Protein AF-A0A4N0E2Y4-F1 (afdb_monomer)

Sequence (207 aa):
MQDSGIQVLFQGNNLLRILQGLGVTIGISILSVLLSMMFGTVMGIIMTSHSRIIRFLTRLYLEFIRIMPQLVLLFIVYFGLARNFNINISGETSAIIVFTLWGTAEMGDLVRGAITSLPKHQFESGQALGLTNVQLYYHIIIPQVLRRLLPQAINLVTRMIKTTSFPNHSYLSQLDVTYKTPDLMSHFLPPHEVSFTFCCSSIVFPR

Nearest PDB structures (foldseek):
  4ymw-assembly1_C  TM=7.701E-01  e=7.740E-07  Caldanaerobacter subterraneus subsp. tengcongensis MB4
  7cad-assembly1_A  TM=6.628E-01  e=7.919E-03  Mycolicibacterium smegmatis MC2 155
  8ja7-assembly1_A  TM=6.432E-01  e=1.113E-02  Mycobacterium tuberculosis H37Rv
  8y5f-assembly1_C  TM=6.384E-01  e=1.994E-02  Escherichia coli
  8hpr-assembly1_B  TM=6.505E-01  e=7.630E-01  Mycolicibacterium smegmatis MC2 155

Mean predicted aligned error: 12.96 Å

Solvent-accessible surface area (backbone atoms only — not comparable to full-atom values): 11700 Å² total; per-residue (Å²): 132,84,84,51,71,66,57,59,48,68,50,74,66,47,48,59,53,51,53,50,54,50,53,52,46,50,53,45,38,54,52,19,50,53,50,7,54,55,54,1,49,56,46,6,55,56,52,63,48,87,50,69,65,55,38,48,56,51,47,51,52,40,51,51,58,68,73,45,55,72,64,58,50,36,51,48,49,50,54,47,42,34,70,75,67,71,45,89,71,52,72,67,60,34,46,32,53,40,47,21,55,50,37,16,42,55,40,11,51,48,44,31,46,32,60,67,70,54,64,67,62,60,59,55,52,38,48,74,72,67,44,49,72,66,54,41,42,63,74,53,44,50,61,50,30,48,66,59,33,50,65,55,50,52,50,52,52,53,49,50,48,46,56,63,73,33,57,72,58,59,52,46,60,60,42,52,76,70,52,87,68,88,89,83,87,82,85,87,82,66,88,74,56,63,72,56,53,70,71,55,63,81,80,73,72,91,133

Secondary structure (DSSP, 8-state):
----THHHHHSTTHHHHHHHHHHHHHHHHHHHHHHHHHHHHHHHHHHT-S-HHHHHHHHHHHHHHHHS-HHHHHHHHHHHHHHHH-----HHHHHHHHHHHHHHHHHHHHHHHHHHTS-THHHHHHHHTT--HHHHIIIIIHHHHHHHHHHHHHHHHHHHHHHHH-HHHHHHHHHHHH----S--SS---TTTHHHHHHHHTTT---

Radius of gyration: 22.62 Å; Cα contacts (8 Å, |Δi|>4): 138; chains: 1; bounding box: 52×43×66 Å

pLDDT: mean 71.53, std 21.05, range [29.92, 94.69]

Structure (mmCIF, N/CA/C/O backbone):
data_AF-A0A4N0E2Y4-F1
#
_entry.id   AF-A0A4N0E2Y4-F1
#
loop_
_atom_site.group_PDB
_atom_site.id
_atom_site.type_symbol
_atom_site.label_atom_id
_atom_site.label_alt_id
_atom_site.label_comp_id
_atom_site.label_asym_id
_atom_site.label_entity_id
_atom_site.label_seq_id
_atom_site.pdbx_PDB_ins_code
_atom_site.Cartn_x
_atom_site.Cartn_y
_atom_site.Cartn_z
_atom_site.occupancy
_atom_site.B_iso_or_equiv
_atom_site.auth_seq_id
_atom_site.auth_comp_id
_atom_site.auth_asym_id
_atom_site.auth_atom_id
_atom_site.pdbx_PDB_model_num
ATOM 1 N N . MET A 1 1 ? 28.285 -28.371 -29.082 1.00 4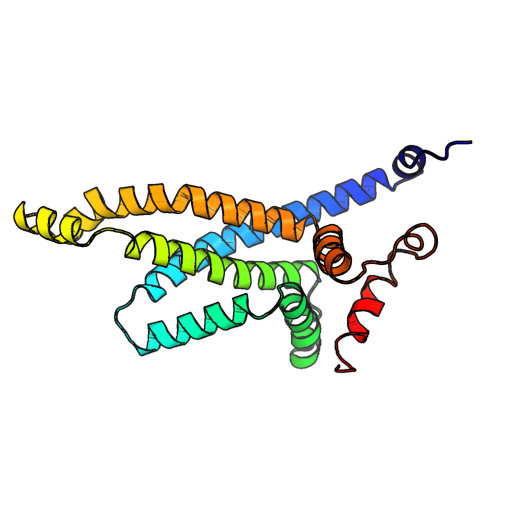3.19 1 MET A N 1
ATOM 2 C CA . MET A 1 1 ? 29.090 -27.509 -28.196 1.00 43.19 1 MET A CA 1
ATOM 3 C C . MET A 1 1 ? 28.113 -26.651 -27.429 1.00 43.19 1 MET A C 1
ATOM 5 O O . MET A 1 1 ? 27.165 -26.159 -28.015 1.00 43.19 1 MET A O 1
ATOM 9 N N . GLN A 1 2 ? 28.230 -26.666 -26.110 1.00 49.41 2 GLN A N 1
ATOM 10 C CA . GLN A 1 2 ? 27.216 -26.184 -25.184 1.00 49.41 2 GLN A CA 1
ATOM 11 C C . GLN A 1 2 ? 27.353 -24.662 -25.090 1.00 49.41 2 GLN A C 1
ATOM 13 O O . GLN A 1 2 ? 28.141 -24.172 -24.279 1.00 49.41 2 GLN A O 1
ATOM 18 N N . ASP A 1 3 ? 26.642 -23.935 -25.960 1.00 51.62 3 ASP A N 1
ATOM 19 C CA . ASP A 1 3 ? 26.505 -22.476 -25.899 1.00 51.62 3 ASP A CA 1
ATOM 20 C C . ASP A 1 3 ? 25.793 -22.124 -24.597 1.00 51.62 3 ASP A C 1
ATOM 22 O O . ASP A 1 3 ? 24.572 -22.042 -24.472 1.00 51.62 3 ASP A O 1
ATOM 26 N N . SER A 1 4 ? 26.606 -22.051 -23.557 1.00 56.00 4 SER A N 1
ATOM 27 C CA . SER A 1 4 ? 26.179 -21.813 -22.199 1.00 56.00 4 SER A CA 1
ATOM 28 C C . SER A 1 4 ? 25.723 -20.363 -22.162 1.00 56.00 4 SER A C 1
ATOM 30 O O . SER A 1 4 ? 26.539 -19.479 -22.404 1.00 56.00 4 SER A O 1
ATOM 32 N N . GLY A 1 5 ? 24.453 -20.094 -21.838 1.00 60.38 5 GLY A N 1
ATOM 33 C CA . GLY A 1 5 ? 23.897 -18.731 -21.734 1.00 60.38 5 GLY A CA 1
ATOM 34 C C . GLY A 1 5 ? 24.708 -17.771 -20.845 1.00 60.38 5 GLY A C 1
ATOM 35 O O . GLY A 1 5 ? 24.560 -16.557 -20.937 1.00 60.38 5 GLY A O 1
ATOM 36 N N . ILE A 1 6 ? 25.643 -18.300 -20.050 1.00 62.75 6 ILE A N 1
ATOM 37 C CA . ILE A 1 6 ? 26.700 -17.560 -19.356 1.00 62.75 6 ILE A CA 1
ATOM 38 C C . ILE A 1 6 ? 27.577 -16.733 -20.314 1.00 62.75 6 ILE A C 1
ATOM 40 O O . ILE A 1 6 ? 27.923 -15.604 -19.984 1.00 62.75 6 ILE A O 1
ATOM 44 N N . GLN A 1 7 ? 27.906 -17.220 -21.512 1.00 60.94 7 GLN A N 1
ATOM 45 C CA . GLN A 1 7 ? 28.713 -16.459 -22.475 1.00 60.94 7 GLN A CA 1
ATOM 46 C C . GLN A 1 7 ? 27.977 -15.219 -23.001 1.00 60.94 7 GLN A C 1
ATOM 48 O O . GLN A 1 7 ? 28.615 -14.203 -23.255 1.00 60.94 7 GLN A O 1
ATOM 53 N N . VAL A 1 8 ? 26.641 -15.251 -23.070 1.00 60.75 8 VAL A N 1
ATOM 54 C CA . VAL A 1 8 ? 25.805 -14.099 -23.459 1.00 60.75 8 VAL A CA 1
ATOM 55 C C . VAL A 1 8 ? 25.810 -13.010 -22.377 1.00 60.75 8 VAL A C 1
ATOM 57 O O . VAL A 1 8 ? 25.755 -11.822 -22.696 1.00 60.75 8 VAL A O 1
ATOM 60 N N . LEU A 1 9 ? 25.947 -13.389 -21.099 1.00 57.88 9 LEU A N 1
ATOM 61 C CA . LEU A 1 9 ? 26.085 -12.436 -19.988 1.00 57.88 9 LEU A CA 1
ATOM 62 C C . LEU A 1 9 ? 27.408 -11.661 -20.054 1.00 57.88 9 LEU A C 1
ATOM 64 O O . LEU A 1 9 ? 27.439 -10.475 -19.727 1.00 57.88 9 LEU A O 1
ATOM 68 N N . PHE A 1 10 ? 28.483 -12.326 -20.490 1.00 61.91 10 PHE A N 1
ATOM 69 C CA . PHE A 1 10 ? 29.832 -11.757 -20.570 1.00 61.91 10 PHE A CA 1
ATOM 70 C C . PHE A 1 10 ? 30.212 -11.235 -21.968 1.00 61.91 10 PHE A C 1
ATOM 72 O O . PHE A 1 10 ? 31.269 -10.626 -22.127 1.00 61.91 10 PHE A O 1
ATOM 79 N N . GLN A 1 11 ? 29.358 -11.415 -22.982 1.00 55.03 11 GLN A N 1
ATOM 80 C CA . GLN A 1 11 ? 29.526 -10.783 -24.290 1.00 55.03 11 GLN A CA 1
ATOM 81 C C . GLN A 1 11 ? 29.132 -9.297 -24.223 1.00 55.03 11 GLN A C 1
ATOM 83 O O . GLN A 1 11 ? 27.953 -8.942 -24.162 1.00 55.03 11 GLN A O 1
ATOM 88 N N . GLY A 1 12 ? 30.132 -8.414 -24.277 1.00 65.75 12 GLY A N 1
ATOM 89 C CA . GLY A 1 12 ? 29.959 -6.963 -24.420 1.00 65.75 12 GLY A CA 1
ATOM 90 C C . GLY A 1 12 ? 29.373 -6.254 -23.189 1.00 65.75 12 GLY A C 1
ATOM 91 O O . GLY A 1 12 ? 29.612 -6.638 -22.050 1.00 65.75 12 GLY A O 1
ATOM 92 N N . ASN A 1 13 ? 28.584 -5.195 -23.419 1.00 60.56 13 ASN A N 1
ATOM 93 C CA . ASN A 1 13 ? 27.996 -4.328 -22.378 1.00 60.56 13 ASN A CA 1
ATOM 94 C C . ASN A 1 13 ? 26.668 -4.856 -21.788 1.00 60.56 13 ASN A C 1
ATOM 96 O O . ASN A 1 13 ? 25.938 -4.104 -21.137 1.00 60.56 13 ASN A O 1
ATOM 100 N N . ASN A 1 14 ? 26.312 -6.122 -22.026 1.00 59.81 14 ASN A N 1
ATOM 101 C CA . ASN A 1 14 ? 25.032 -6.685 -21.582 1.00 59.81 14 ASN A CA 1
ATOM 102 C C . ASN A 1 14 ? 24.925 -6.751 -20.053 1.00 59.81 14 ASN A C 1
ATOM 104 O O . ASN A 1 14 ? 23.896 -6.360 -19.504 1.00 59.81 14 ASN A O 1
ATOM 108 N N . LEU A 1 15 ? 26.007 -7.121 -19.359 1.00 60.03 15 LEU A N 1
ATOM 109 C CA . LEU A 1 15 ? 26.065 -7.093 -17.894 1.00 60.03 15 LEU A CA 1
ATOM 110 C C . LEU A 1 15 ? 25.797 -5.686 -17.331 1.00 60.03 15 LEU A C 1
ATOM 112 O O . LEU A 1 15 ? 25.020 -5.532 -16.390 1.00 60.03 15 LEU A O 1
ATOM 116 N N . LEU A 1 16 ? 26.389 -4.655 -17.945 1.00 61.19 16 LEU A N 1
ATOM 117 C CA . LEU A 1 16 ? 26.210 -3.258 -17.540 1.00 61.19 16 LEU A CA 1
ATOM 118 C C . LEU A 1 16 ? 24.759 -2.793 -17.746 1.00 61.19 16 LEU A C 1
ATOM 120 O O . LEU A 1 16 ? 24.190 -2.144 -16.872 1.00 61.19 16 LEU A O 1
ATOM 124 N N . ARG A 1 17 ? 24.137 -3.167 -18.873 1.00 55.91 17 ARG A N 1
ATOM 125 C CA . ARG A 1 17 ? 22.726 -2.859 -19.169 1.00 55.91 17 ARG A CA 1
ATOM 126 C C . ARG A 1 17 ? 21.764 -3.545 -18.198 1.00 55.91 17 ARG A C 1
ATOM 128 O O . ARG A 1 17 ? 20.803 -2.919 -17.760 1.00 55.91 17 ARG A O 1
ATOM 135 N N . ILE A 1 18 ? 22.036 -4.799 -17.831 1.00 61.19 18 ILE A N 1
ATOM 136 C CA . ILE A 1 18 ? 21.239 -5.537 -16.840 1.00 61.19 18 ILE A CA 1
ATOM 137 C C . ILE A 1 18 ? 21.362 -4.877 -15.461 1.00 61.19 18 ILE A C 1
ATOM 139 O O . ILE A 1 18 ? 20.345 -4.653 -14.807 1.00 61.19 18 ILE A O 1
ATOM 143 N N . LEU A 1 19 ? 22.576 -4.500 -15.036 1.00 58.94 19 LEU A N 1
ATOM 144 C CA . LEU A 1 19 ? 22.783 -3.785 -13.769 1.00 58.94 19 LEU A CA 1
ATOM 145 C C . LEU A 1 19 ? 22.068 -2.425 -13.742 1.00 58.94 19 LEU A C 1
ATOM 147 O O . LEU A 1 19 ? 21.468 -2.066 -12.730 1.00 58.94 19 LEU A O 1
ATOM 151 N N . GLN A 1 20 ? 22.102 -1.680 -14.850 1.00 56.09 20 GLN A N 1
ATOM 152 C CA . GLN A 1 20 ? 21.405 -0.398 -14.975 1.00 56.09 20 GLN A CA 1
ATOM 153 C C . GLN A 1 20 ? 19.880 -0.566 -14.906 1.00 56.09 20 GLN A C 1
ATOM 155 O O . GLN A 1 20 ? 19.224 0.148 -14.147 1.00 56.09 20 GLN A O 1
ATOM 160 N N . GLY A 1 21 ? 19.315 -1.545 -15.622 1.00 53.78 21 GLY A N 1
ATOM 161 C CA . GLY A 1 21 ? 17.881 -1.852 -15.552 1.00 53.78 21 GLY A CA 1
ATOM 162 C C . GLY A 1 21 ? 17.436 -2.307 -14.157 1.00 53.78 21 GLY A C 1
ATOM 163 O O . GLY A 1 21 ? 16.365 -1.923 -13.680 1.00 53.78 21 GLY A O 1
ATOM 164 N N . LEU A 1 22 ? 18.289 -3.060 -13.460 1.00 60.25 22 LEU A N 1
ATOM 165 C CA . LEU A 1 22 ? 18.057 -3.478 -12.079 1.00 60.25 22 LEU A CA 1
ATOM 166 C C . LEU A 1 22 ? 18.037 -2.274 -11.123 1.00 60.25 22 LEU A C 1
ATOM 168 O O . LEU A 1 22 ? 17.140 -2.179 -10.285 1.00 60.25 22 LEU A O 1
ATOM 172 N N . GLY A 1 23 ? 18.956 -1.318 -11.290 1.00 57.19 23 GLY A N 1
ATOM 173 C CA . GLY A 1 23 ? 18.991 -0.084 -10.498 1.00 57.19 23 GLY A CA 1
ATOM 174 C C . GLY A 1 23 ? 17.717 0.758 -10.630 1.00 57.19 23 GLY A C 1
ATOM 175 O O . GLY A 1 23 ? 17.140 1.169 -9.620 1.00 57.19 23 GLY A O 1
ATOM 176 N N . VAL A 1 24 ? 17.225 0.950 -11.858 1.00 62.47 24 VAL A N 1
ATOM 177 C CA . VAL A 1 24 ? 15.970 1.683 -12.123 1.00 62.47 24 VAL A CA 1
ATOM 178 C C . VAL A 1 24 ? 14.767 0.963 -11.502 1.00 62.47 24 VAL A C 1
ATOM 180 O O . VAL A 1 24 ? 13.939 1.585 -10.835 1.00 62.47 24 VAL A O 1
ATOM 183 N N . THR A 1 25 ? 14.704 -0.363 -11.641 1.00 62.62 25 THR A N 1
ATOM 184 C CA . THR A 1 25 ? 13.609 -1.182 -11.091 1.00 62.62 25 THR A CA 1
ATOM 185 C C . THR A 1 25 ? 13.548 -1.103 -9.565 1.00 62.62 25 THR A C 1
ATOM 187 O O . THR A 1 25 ? 12.465 -0.960 -8.989 1.00 62.62 25 THR A O 1
ATOM 190 N N . ILE A 1 26 ? 14.703 -1.142 -8.892 1.00 70.69 26 ILE A N 1
ATOM 191 C CA . ILE A 1 26 ? 14.785 -0.969 -7.436 1.00 70.69 26 ILE A CA 1
ATOM 192 C C . ILE A 1 26 ? 14.298 0.425 -7.033 1.00 70.69 26 ILE A C 1
ATOM 194 O O . ILE A 1 26 ? 13.487 0.536 -6.110 1.00 70.69 26 ILE A O 1
ATOM 198 N N . GLY A 1 27 ? 14.731 1.472 -7.742 1.00 70.44 27 GLY A N 1
ATOM 199 C CA . GLY A 1 27 ? 14.304 2.848 -7.476 1.00 70.44 27 GLY A CA 1
ATOM 200 C C . GLY A 1 27 ? 12.784 3.016 -7.551 1.00 70.44 27 GLY A C 1
ATOM 201 O O . GLY A 1 27 ? 12.165 3.512 -6.606 1.00 70.44 27 GLY A O 1
ATOM 202 N N . ILE A 1 28 ? 12.169 2.515 -8.626 1.00 72.38 28 ILE A N 1
ATOM 203 C CA . ILE A 1 28 ? 10.711 2.543 -8.822 1.00 72.38 28 ILE A CA 1
ATOM 204 C C . ILE A 1 28 ? 9.991 1.765 -7.716 1.00 72.38 28 ILE A C 1
ATOM 206 O O . ILE A 1 28 ? 8.990 2.239 -7.171 1.00 72.38 28 ILE A O 1
ATOM 210 N N . SER A 1 29 ? 10.502 0.583 -7.363 1.00 72.56 29 SER A N 1
ATOM 211 C CA . SER A 1 29 ? 9.890 -0.291 -6.357 1.00 72.56 29 SER A CA 1
ATOM 212 C C . SER A 1 29 ? 9.868 0.365 -4.983 1.00 72.56 29 SER A C 1
ATOM 214 O O . SER A 1 29 ? 8.818 0.421 -4.348 1.00 72.56 29 SER A O 1
ATOM 216 N N . ILE A 1 30 ? 11.009 0.895 -4.536 1.00 85.44 30 ILE A N 1
ATOM 217 C CA . ILE A 1 30 ? 11.130 1.536 -3.222 1.00 85.44 30 ILE A CA 1
ATOM 218 C C . ILE A 1 30 ? 10.212 2.755 -3.143 1.00 85.44 30 ILE A C 1
ATOM 220 O O . ILE A 1 30 ? 9.465 2.895 -2.174 1.00 85.44 30 ILE A O 1
ATOM 224 N N . LEU A 1 31 ? 10.221 3.608 -4.170 1.00 87.69 31 LEU A N 1
ATOM 225 C CA . LEU A 1 31 ? 9.402 4.816 -4.176 1.00 87.69 31 LEU A CA 1
ATOM 226 C C . LEU A 1 31 ? 7.903 4.484 -4.152 1.00 87.69 31 LEU A C 1
ATOM 228 O O . LEU A 1 31 ? 7.163 5.032 -3.337 1.00 87.69 31 LEU A O 1
ATOM 232 N N . SER A 1 32 ? 7.469 3.532 -4.980 1.00 85.81 32 SER A N 1
ATOM 233 C CA . SER A 1 32 ? 6.065 3.098 -5.033 1.00 85.81 32 SER A CA 1
ATOM 234 C C . SER A 1 32 ? 5.611 2.473 -3.715 1.00 85.81 32 SER A C 1
ATOM 236 O O . SER A 1 32 ? 4.502 2.732 -3.248 1.00 85.81 32 SER A O 1
ATOM 238 N N . VAL A 1 33 ? 6.477 1.677 -3.082 1.00 88.94 33 VAL A N 1
ATOM 239 C CA . VAL A 1 33 ? 6.218 1.051 -1.781 1.00 88.94 33 VAL A CA 1
ATOM 240 C C . VAL A 1 33 ? 6.047 2.104 -0.684 1.00 88.94 33 VAL A C 1
ATOM 242 O O . VAL A 1 33 ? 5.095 2.022 0.095 1.00 88.94 33 VAL A O 1
ATOM 245 N N . LEU A 1 34 ? 6.934 3.101 -0.629 1.00 93.19 34 LEU A N 1
ATOM 246 C CA . LEU A 1 34 ? 6.867 4.173 0.365 1.00 93.19 34 LEU A CA 1
ATOM 247 C C . LEU A 1 34 ? 5.581 4.992 0.219 1.00 93.19 34 LEU A C 1
ATOM 249 O O . LEU A 1 34 ? 4.854 5.170 1.198 1.00 93.19 34 LEU A O 1
ATOM 253 N N . LEU A 1 35 ? 5.259 5.419 -1.004 1.00 93.62 35 LEU A N 1
ATOM 254 C CA . LEU A 1 35 ? 4.031 6.168 -1.278 1.00 93.62 35 LEU A CA 1
ATOM 255 C C . LEU A 1 35 ? 2.786 5.338 -0.938 1.00 93.62 35 LEU A C 1
ATOM 257 O O . LEU A 1 35 ? 1.885 5.828 -0.258 1.00 93.62 35 LEU A O 1
ATOM 261 N N . SER A 1 36 ? 2.764 4.061 -1.327 1.00 93.50 36 SER A N 1
ATOM 262 C CA . SER A 1 36 ? 1.659 3.143 -1.023 1.00 93.50 36 SER A CA 1
ATOM 263 C C . SER A 1 36 ? 1.450 2.940 0.473 1.00 93.50 36 SER A C 1
ATOM 265 O O . SER A 1 36 ? 0.310 2.881 0.929 1.00 93.50 36 SER A O 1
ATOM 267 N N . MET A 1 37 ? 2.526 2.839 1.258 1.00 91.56 37 MET A N 1
ATOM 268 C CA . MET A 1 37 ? 2.415 2.713 2.712 1.00 91.56 37 MET A CA 1
ATOM 269 C C . MET A 1 37 ? 1.824 3.974 3.344 1.00 91.56 37 MET A C 1
ATOM 271 O O . MET A 1 37 ? 0.938 3.870 4.197 1.00 91.56 37 MET A O 1
ATOM 275 N N . MET A 1 38 ? 2.270 5.155 2.908 1.00 94.56 38 MET A N 1
ATOM 276 C CA . MET A 1 38 ? 1.764 6.429 3.419 1.00 94.56 38 MET A CA 1
ATOM 277 C C . MET A 1 38 ? 0.285 6.625 3.066 1.00 94.56 38 MET A C 1
ATOM 279 O O . MET A 1 38 ? -0.554 6.756 3.961 1.00 94.56 38 MET A O 1
ATOM 283 N N . PHE A 1 39 ? -0.055 6.583 1.776 1.00 94.69 39 PHE A N 1
ATOM 284 C CA . PHE A 1 39 ? -1.429 6.794 1.318 1.00 94.69 39 PHE A CA 1
ATOM 285 C C . PHE A 1 39 ? -2.362 5.658 1.740 1.00 94.69 39 PHE A C 1
ATOM 287 O O . PHE A 1 39 ? -3.502 5.910 2.129 1.00 94.69 39 PHE A O 1
ATOM 294 N N . GLY A 1 40 ? -1.881 4.416 1.741 1.00 93.06 40 GLY A N 1
ATOM 295 C CA . GLY A 1 40 ? -2.650 3.248 2.160 1.00 93.06 40 GLY A CA 1
ATOM 296 C C . GLY A 1 40 ? -3.030 3.273 3.635 1.00 93.06 40 GLY A C 1
ATOM 297 O O . GLY A 1 40 ? -4.159 2.932 3.977 1.00 93.06 40 GLY A O 1
ATOM 298 N N . THR A 1 41 ? -2.142 3.748 4.514 1.00 91.38 41 THR A N 1
ATOM 299 C CA . THR A 1 41 ? -2.460 3.896 5.946 1.00 91.38 41 THR A CA 1
ATOM 300 C C . THR A 1 41 ? -3.583 4.906 6.161 1.00 91.38 41 THR A C 1
ATOM 302 O O . THR A 1 41 ? -4.558 4.610 6.855 1.00 91.38 41 THR A O 1
ATOM 305 N N . VAL A 1 42 ? -3.496 6.067 5.506 1.00 93.06 42 VAL A N 1
ATOM 306 C CA . VAL A 1 42 ? -4.544 7.098 5.560 1.00 93.06 42 VAL A CA 1
ATOM 307 C C . VAL A 1 42 ? -5.860 6.561 4.996 1.00 93.06 42 VAL A C 1
ATOM 309 O O . VAL A 1 42 ? -6.907 6.681 5.638 1.00 93.06 42 VAL A O 1
ATOM 312 N N . MET A 1 43 ? -5.810 5.903 3.837 1.00 92.62 43 MET A N 1
ATOM 313 C CA . MET A 1 43 ? -6.988 5.327 3.194 1.00 92.62 43 MET A CA 1
ATOM 314 C C . MET A 1 43 ? -7.650 4.260 4.074 1.00 92.62 43 MET A C 1
ATOM 316 O O . MET A 1 43 ? -8.864 4.279 4.254 1.00 92.62 43 MET A O 1
ATOM 320 N N . GLY A 1 44 ? -6.875 3.379 4.706 1.00 90.25 44 GLY A N 1
ATOM 321 C CA . GLY A 1 44 ? -7.400 2.350 5.606 1.00 90.25 44 GLY A CA 1
ATOM 322 C C . GLY A 1 44 ? -8.081 2.896 6.866 1.00 90.25 44 GLY A C 1
ATOM 323 O O . GLY A 1 44 ? -9.085 2.339 7.326 1.00 90.25 44 GLY A O 1
ATOM 324 N N . ILE A 1 45 ? -7.603 4.025 7.396 1.00 88.69 45 ILE A N 1
ATOM 325 C CA . ILE A 1 45 ? -8.285 4.736 8.489 1.00 88.69 45 ILE A CA 1
ATOM 326 C C . ILE A 1 45 ? -9.628 5.290 7.994 1.00 88.69 45 ILE A C 1
ATOM 328 O O . ILE A 1 45 ? -10.658 5.061 8.632 1.00 88.69 45 ILE A O 1
ATOM 332 N N . ILE A 1 46 ? -9.649 5.940 6.824 1.00 89.81 46 ILE A N 1
ATOM 333 C CA . ILE A 1 46 ? -10.878 6.469 6.203 1.00 89.81 46 ILE A CA 1
ATOM 334 C C . ILE A 1 46 ? -11.897 5.344 5.963 1.00 89.81 46 ILE A C 1
ATOM 336 O O . ILE A 1 46 ? -13.084 5.498 6.257 1.00 89.81 46 ILE A O 1
ATOM 340 N N . MET A 1 47 ? -11.434 4.177 5.515 1.00 87.38 47 MET A N 1
ATOM 341 C CA . MET A 1 47 ? -12.266 2.990 5.308 1.00 87.38 47 MET A CA 1
ATOM 342 C C . MET A 1 47 ? -12.934 2.450 6.573 1.00 87.38 47 MET A C 1
ATOM 344 O O . MET A 1 47 ? -13.955 1.761 6.483 1.00 87.38 47 MET A O 1
ATOM 348 N N . THR A 1 48 ? -12.357 2.732 7.740 1.00 84.19 48 THR A N 1
ATOM 349 C CA . THR A 1 48 ? -12.886 2.304 9.041 1.00 84.19 48 THR A CA 1
ATOM 350 C C . THR A 1 48 ? -14.025 3.219 9.518 1.00 84.19 48 THR A C 1
ATOM 352 O O . THR A 1 48 ? -14.731 2.899 10.475 1.00 84.19 48 THR A O 1
ATOM 355 N N . SER A 1 49 ? -14.280 4.330 8.817 1.00 84.56 49 SER A N 1
ATOM 356 C CA . SER A 1 49 ? -15.361 5.263 9.136 1.00 84.56 49 SER A CA 1
ATOM 357 C C . SER A 1 49 ? -16.752 4.602 9.155 1.00 84.56 49 SER A C 1
ATOM 359 O O . SER A 1 49 ? -17.059 3.633 8.443 1.00 84.56 49 SER A O 1
ATOM 361 N N . HIS A 1 50 ? -17.637 5.152 9.991 1.00 79.12 50 HIS A N 1
ATOM 362 C CA . HIS A 1 50 ? -19.014 4.680 10.140 1.00 79.12 50 HIS A CA 1
ATOM 363 C C . HIS A 1 50 ? -19.926 5.120 8.980 1.00 79.12 50 HIS A C 1
ATOM 365 O O . HIS A 1 50 ? -20.979 4.520 8.765 1.00 79.12 50 HIS A O 1
ATOM 371 N N . SER A 1 51 ? -19.523 6.133 8.202 1.00 89.62 51 SER A N 1
ATOM 372 C CA . SER A 1 51 ? -20.327 6.649 7.089 1.00 89.62 51 SER A CA 1
ATOM 373 C C . SER A 1 51 ? -20.543 5.590 6.004 1.00 89.62 51 SER A C 1
ATOM 375 O O . SER A 1 51 ? -19.591 5.045 5.435 1.00 89.62 51 SER A O 1
ATOM 377 N N . ARG A 1 52 ? -21.816 5.332 5.675 1.00 86.62 52 ARG A N 1
ATOM 378 C CA . ARG A 1 52 ? -22.216 4.369 4.638 1.00 86.62 52 ARG A CA 1
ATOM 379 C C . ARG A 1 52 ? -21.711 4.782 3.250 1.00 86.62 52 ARG A C 1
ATOM 381 O O . ARG A 1 52 ? -21.336 3.910 2.474 1.00 86.62 52 ARG A O 1
ATOM 388 N N . ILE A 1 53 ? -21.639 6.088 2.975 1.00 90.75 53 ILE A N 1
ATOM 389 C CA . ILE A 1 53 ? -21.175 6.640 1.691 1.00 90.75 53 ILE A CA 1
ATOM 390 C C . ILE A 1 53 ? -19.674 6.405 1.519 1.00 90.75 53 ILE A C 1
ATOM 392 O O . ILE A 1 53 ? -19.257 5.843 0.511 1.00 90.75 53 ILE A O 1
ATOM 396 N N . ILE A 1 54 ? -18.870 6.767 2.526 1.00 89.88 54 ILE A N 1
ATOM 397 C CA . ILE A 1 54 ? -17.411 6.577 2.490 1.00 89.88 54 ILE A CA 1
ATOM 398 C C . ILE A 1 54 ? -17.091 5.091 2.330 1.00 89.88 54 ILE A C 1
ATOM 400 O O . ILE A 1 54 ? -16.316 4.704 1.461 1.00 89.88 54 ILE A O 1
ATOM 404 N N . ARG A 1 55 ? -17.760 4.236 3.110 1.00 86.88 55 ARG A N 1
ATOM 405 C CA . ARG A 1 55 ? -17.565 2.787 3.040 1.00 86.88 55 ARG A CA 1
ATOM 406 C C . ARG A 1 55 ? -17.923 2.207 1.674 1.00 86.88 55 ARG A C 1
ATOM 408 O O . ARG A 1 55 ? -17.236 1.295 1.222 1.00 86.88 55 ARG A O 1
ATOM 415 N N . PHE A 1 56 ? -18.989 2.699 1.045 1.00 90.69 56 PHE A N 1
ATOM 416 C CA . PHE A 1 56 ? -19.386 2.272 -0.294 1.00 90.69 56 PHE A CA 1
ATOM 417 C C . PHE A 1 56 ? -18.357 2.708 -1.340 1.00 90.69 56 PHE A C 1
ATOM 419 O O . PHE A 1 56 ? -17.862 1.865 -2.084 1.00 90.69 56 PHE A O 1
ATOM 426 N N . LEU A 1 57 ? -17.968 3.987 -1.339 1.00 91.94 57 LEU A N 1
ATOM 427 C CA . LEU A 1 57 ? -17.026 4.530 -2.315 1.00 91.94 57 LEU A CA 1
ATOM 428 C C . LEU A 1 57 ? -15.653 3.861 -2.211 1.00 91.94 57 LEU A C 1
ATOM 430 O O . LEU A 1 57 ? -15.081 3.463 -3.225 1.00 91.94 57 LEU A O 1
ATOM 434 N N . THR A 1 58 ? -15.137 3.665 -0.995 1.00 90.00 58 THR A N 1
ATOM 435 C CA . THR A 1 58 ? -13.845 2.998 -0.848 1.00 90.00 58 THR A CA 1
ATOM 436 C C . THR A 1 58 ? -13.914 1.505 -1.150 1.00 90.00 58 THR A C 1
ATOM 438 O O . THR A 1 58 ? -12.947 0.944 -1.654 1.00 90.00 58 THR A O 1
ATOM 441 N N . ARG A 1 59 ? -15.047 0.842 -0.887 1.00 88.56 59 ARG A N 1
ATOM 442 C CA . ARG A 1 59 ? -15.235 -0.556 -1.298 1.00 88.56 59 ARG A CA 1
ATOM 443 C C . ARG A 1 59 ? -15.232 -0.684 -2.820 1.00 88.56 59 ARG A C 1
ATOM 445 O O . ARG A 1 59 ? -14.527 -1.545 -3.327 1.00 88.56 59 ARG A O 1
ATOM 452 N N . LEU A 1 60 ? -15.943 0.198 -3.520 1.00 91.81 60 LEU A N 1
ATOM 453 C CA . LEU A 1 60 ? -15.957 0.234 -4.981 1.00 91.81 60 LEU A CA 1
ATOM 454 C C . LEU A 1 60 ? -14.547 0.465 -5.537 1.00 91.81 60 LEU A C 1
ATOM 456 O O . LEU A 1 60 ? -14.121 -0.254 -6.435 1.00 91.81 60 LEU A O 1
ATOM 460 N N . TYR A 1 61 ? -13.794 1.403 -4.953 1.00 90.88 61 TYR A N 1
ATOM 461 C CA . TYR A 1 61 ? -12.387 1.619 -5.294 1.00 90.88 61 TYR A CA 1
ATOM 462 C C . TYR A 1 61 ? -11.538 0.348 -5.116 1.00 90.88 61 TYR A C 1
ATOM 464 O O . TYR A 1 61 ? -10.813 -0.034 -6.031 1.00 90.88 61 TYR A O 1
ATOM 472 N N . LEU A 1 62 ? -11.647 -0.340 -3.973 1.00 90.25 62 LEU A N 1
ATOM 473 C CA . LEU A 1 62 ? -10.905 -1.584 -3.739 1.00 90.25 62 LEU A CA 1
ATOM 474 C C . LEU A 1 62 ? -11.281 -2.693 -4.721 1.00 90.25 62 LEU A C 1
ATOM 476 O O . LEU A 1 62 ? -10.403 -3.379 -5.236 1.00 90.25 62 LEU A O 1
ATOM 480 N N . GLU A 1 63 ? -12.576 -2.897 -4.951 1.00 89.88 63 GLU A N 1
ATOM 481 C CA . GLU A 1 63 ? -13.072 -3.935 -5.855 1.00 89.88 63 GLU A CA 1
ATOM 482 C C . GLU A 1 63 ? -12.596 -3.670 -7.282 1.00 89.88 63 GLU A C 1
ATOM 484 O O . GLU A 1 63 ? -12.073 -4.578 -7.922 1.00 89.88 63 GLU A O 1
ATOM 489 N N . PHE A 1 64 ? -12.650 -2.419 -7.741 1.00 90.38 64 PHE A N 1
ATOM 490 C CA . PHE A 1 64 ? -12.116 -2.024 -9.042 1.00 90.38 64 PHE A CA 1
ATOM 491 C C . PHE A 1 64 ? -10.627 -2.371 -9.186 1.00 90.38 64 PHE A C 1
ATOM 493 O O . PHE A 1 64 ? -10.234 -3.036 -10.143 1.00 90.38 64 PHE A O 1
ATOM 500 N N . ILE A 1 65 ? -9.807 -1.984 -8.204 1.00 88.06 65 ILE A N 1
ATOM 501 C CA . ILE A 1 65 ? -8.360 -2.237 -8.216 1.00 88.06 65 ILE A CA 1
ATOM 502 C C . ILE A 1 65 ? -8.024 -3.737 -8.139 1.00 88.06 65 ILE A C 1
ATOM 504 O O . ILE A 1 65 ? -6.993 -4.158 -8.658 1.00 88.06 65 ILE A O 1
ATOM 508 N N . ARG A 1 66 ? -8.876 -4.552 -7.508 1.00 82.19 66 ARG A N 1
ATOM 509 C CA . ARG A 1 66 ? -8.686 -6.010 -7.395 1.00 82.19 66 ARG A CA 1
ATOM 510 C C . ARG A 1 66 ? -9.140 -6.783 -8.621 1.00 82.19 66 ARG A C 1
ATOM 512 O O . ARG A 1 66 ? -8.538 -7.803 -8.944 1.00 82.19 66 ARG A O 1
ATOM 519 N N . ILE A 1 67 ? -10.217 -6.331 -9.258 1.00 84.69 67 ILE A N 1
ATOM 520 C CA . ILE A 1 67 ? -10.770 -6.964 -10.458 1.00 84.69 67 ILE A CA 1
ATOM 521 C C . ILE A 1 67 ? -9.878 -6.657 -11.662 1.00 84.69 67 ILE A C 1
ATOM 523 O O . ILE A 1 67 ? -9.679 -7.519 -12.516 1.00 84.69 67 ILE A O 1
ATOM 527 N N . MET A 1 68 ? -9.321 -5.445 -11.736 1.00 79.81 68 MET A N 1
ATOM 528 C CA . MET A 1 68 ? -8.442 -5.071 -12.836 1.00 79.81 68 MET A CA 1
ATOM 529 C C . MET A 1 68 ? -7.016 -5.606 -12.635 1.00 79.81 68 MET A C 1
ATOM 531 O O . MET A 1 68 ? -6.383 -5.317 -11.618 1.00 79.81 68 MET A O 1
ATOM 535 N N . PRO A 1 69 ? -6.442 -6.316 -13.623 1.00 80.00 69 PRO A N 1
ATOM 536 C CA . PRO A 1 69 ? -5.030 -6.670 -13.588 1.00 80.00 69 PRO A CA 1
ATOM 537 C C . PRO A 1 69 ? -4.149 -5.414 -13.524 1.00 80.00 69 PRO A C 1
ATOM 539 O O . PRO A 1 69 ? -4.373 -4.450 -14.258 1.00 80.00 69 PRO A O 1
ATOM 542 N N . GLN A 1 70 ? -3.084 -5.454 -12.716 1.00 78.38 70 GLN A N 1
ATOM 543 C CA . GLN A 1 70 ? -2.111 -4.353 -12.575 1.00 78.38 70 GLN A CA 1
ATOM 544 C C . GLN A 1 70 ? -1.546 -3.866 -13.921 1.00 78.38 70 GLN A C 1
ATOM 546 O O . GLN A 1 70 ? -1.276 -2.685 -14.112 1.00 78.38 70 GLN A O 1
ATOM 551 N N . LEU A 1 71 ? -1.430 -4.785 -14.878 1.00 72.94 71 LEU A N 1
ATOM 552 C CA . LEU A 1 71 ? -0.971 -4.520 -16.235 1.00 72.94 71 LEU A CA 1
ATOM 553 C C . LEU A 1 71 ? -1.958 -3.662 -17.009 1.00 72.94 71 LEU A C 1
ATOM 555 O O . LEU A 1 71 ? -1.560 -2.692 -17.640 1.00 72.94 71 LEU A O 1
ATOM 559 N N . VAL A 1 72 ? -3.247 -3.984 -16.911 1.00 78.62 72 VAL A N 1
ATOM 560 C CA . VAL A 1 72 ? -4.315 -3.218 -17.556 1.00 78.62 72 VAL A CA 1
ATOM 561 C C . VAL A 1 72 ? -4.336 -1.795 -17.004 1.00 78.62 72 VAL A C 1
ATOM 563 O O . VAL A 1 72 ? -4.409 -0.850 -17.785 1.00 78.62 72 VAL A O 1
ATOM 566 N N . LEU A 1 73 ? -4.172 -1.620 -15.687 1.00 78.94 73 LEU A N 1
ATOM 567 C CA . LEU A 1 73 ? -4.008 -0.288 -15.096 1.00 78.94 73 LEU A CA 1
ATOM 568 C C . LEU A 1 73 ? -2.803 0.457 -15.680 1.00 78.94 73 LEU A C 1
ATOM 570 O O . LEU A 1 73 ? -2.914 1.641 -15.989 1.00 78.94 73 LEU A O 1
ATOM 574 N N . LEU A 1 74 ? -1.670 -0.227 -15.847 1.00 76.56 74 LEU A N 1
ATOM 575 C CA . LEU A 1 74 ? -0.464 0.372 -16.411 1.00 76.56 74 LEU A CA 1
ATOM 576 C C . LEU A 1 74 ? -0.667 0.817 -17.858 1.00 76.56 74 LEU A C 1
ATOM 578 O O . LEU A 1 74 ? -0.304 1.942 -18.195 1.00 76.56 74 LEU A O 1
ATOM 582 N N . PHE A 1 75 ? -1.319 -0.008 -18.678 1.00 72.31 75 PHE A N 1
ATOM 583 C CA . PHE A 1 75 ? -1.703 0.349 -20.043 1.00 72.31 75 PHE A CA 1
ATOM 584 C C . PHE A 1 75 ? -2.647 1.557 -20.076 1.00 72.31 75 PHE A C 1
ATOM 586 O O . PHE A 1 75 ? -2.416 2.492 -20.843 1.00 72.31 75 PHE A O 1
ATOM 593 N N . ILE A 1 76 ? -3.674 1.578 -19.220 1.00 79.69 76 ILE A N 1
ATOM 594 C CA . ILE A 1 76 ? -4.633 2.690 -19.143 1.00 79.69 76 ILE A CA 1
ATOM 595 C C . ILE A 1 76 ? -3.936 3.986 -18.727 1.00 79.69 76 ILE A C 1
ATOM 597 O O . ILE A 1 76 ? -4.198 5.029 -19.317 1.00 79.69 76 ILE A O 1
ATOM 601 N N . VAL A 1 77 ? -3.047 3.946 -17.736 1.00 77.62 77 VAL A N 1
ATOM 602 C CA . VAL A 1 77 ? -2.319 5.138 -17.280 1.00 77.62 77 VAL A CA 1
ATOM 603 C C . VAL A 1 77 ? -1.351 5.603 -18.366 1.00 77.62 77 VAL A C 1
ATOM 605 O O . VAL A 1 77 ? -1.409 6.762 -18.762 1.00 77.62 77 VAL A O 1
ATOM 608 N N . TYR A 1 78 ? -0.526 4.713 -18.916 1.00 70.06 78 TYR A N 1
ATOM 609 C CA . TYR A 1 78 ? 0.477 5.078 -19.917 1.00 70.06 78 TYR A CA 1
ATOM 610 C C . TYR A 1 78 ? -0.150 5.638 -21.206 1.00 70.06 78 TYR A C 1
ATOM 612 O O . TYR A 1 78 ? 0.189 6.741 -21.634 1.00 70.06 78 TYR A O 1
ATOM 620 N N . PHE A 1 79 ? -1.112 4.927 -21.803 1.00 70.44 79 PHE A N 1
ATOM 621 C CA . PHE A 1 79 ? -1.739 5.348 -23.062 1.00 70.44 79 PHE A CA 1
ATOM 622 C C . PHE A 1 79 ? -2.886 6.345 -22.866 1.00 70.44 79 PHE A C 1
ATOM 624 O O . PHE A 1 79 ? -3.073 7.238 -23.693 1.00 70.44 79 PHE A O 1
ATOM 631 N N . GLY A 1 80 ? -3.653 6.225 -21.780 1.00 70.00 80 GLY A N 1
ATOM 632 C CA . GLY A 1 80 ? -4.801 7.091 -21.506 1.00 70.00 80 GLY A CA 1
ATOM 633 C C . GLY A 1 80 ? -4.399 8.507 -21.103 1.00 70.00 80 GLY A C 1
ATOM 634 O O . GLY A 1 80 ? -5.003 9.465 -21.588 1.00 70.00 80 GLY A O 1
ATOM 635 N N . LEU A 1 81 ? -3.349 8.675 -20.286 1.00 65.81 81 LEU A N 1
ATOM 636 C CA . LEU A 1 81 ? -2.832 10.014 -19.969 1.00 65.81 81 LEU A CA 1
ATOM 637 C C . LEU A 1 81 ? -2.148 10.656 -21.179 1.00 65.81 81 LEU A C 1
ATOM 639 O O . LEU A 1 81 ? -2.375 11.838 -21.433 1.00 65.81 81 LEU A O 1
ATOM 643 N N . ALA A 1 82 ? -1.384 9.885 -21.961 1.00 64.50 82 ALA A N 1
ATOM 644 C CA . ALA A 1 82 ? -0.747 10.389 -23.177 1.00 64.50 82 ALA A CA 1
ATOM 645 C C . ALA A 1 82 ? -1.784 10.902 -24.193 1.00 64.50 82 ALA A C 1
ATOM 647 O O . ALA A 1 82 ? -1.623 11.989 -24.749 1.00 64.50 82 ALA A O 1
ATOM 648 N N . ARG A 1 83 ? -2.887 10.164 -24.388 1.00 60.00 83 ARG A N 1
ATOM 649 C CA . ARG A 1 83 ? -3.952 10.530 -25.334 1.00 60.00 83 ARG A CA 1
ATOM 650 C C . ARG A 1 83 ? -4.795 11.719 -24.869 1.00 60.00 83 ARG A C 1
ATOM 652 O O . ARG A 1 83 ? -5.128 12.572 -25.687 1.00 60.00 83 ARG A O 1
ATOM 659 N N . ASN A 1 84 ? -5.148 11.780 -23.585 1.00 60.91 84 ASN A N 1
ATOM 660 C CA . ASN A 1 84 ? -6.104 12.776 -23.092 1.00 60.91 84 ASN A CA 1
ATOM 661 C C . ASN A 1 84 ? -5.439 14.094 -22.673 1.00 60.91 84 ASN A C 1
ATOM 663 O O . ASN A 1 84 ? -6.074 15.141 -22.765 1.00 60.91 84 ASN A O 1
ATOM 667 N N . PHE A 1 85 ? -4.179 14.057 -22.224 1.00 62.19 85 PHE A N 1
ATOM 668 C CA . PHE A 1 85 ? -3.480 15.235 -21.700 1.00 62.19 85 PHE A CA 1
ATOM 669 C C . PHE A 1 85 ? -2.313 15.716 -22.580 1.00 62.19 85 PHE A C 1
ATOM 671 O O . PHE A 1 85 ? -1.749 16.762 -22.277 1.00 62.19 85 PHE A O 1
ATOM 678 N N . ASN A 1 86 ? -1.949 15.011 -23.667 1.00 59.44 86 ASN A N 1
ATOM 679 C CA . ASN A 1 86 ? -0.762 15.303 -24.501 1.00 59.44 86 ASN A CA 1
ATOM 680 C C . ASN A 1 86 ? 0.553 15.417 -23.696 1.00 59.44 86 ASN A C 1
ATOM 682 O O . ASN A 1 86 ? 1.525 16.025 -24.143 1.00 59.44 86 ASN A O 1
ATOM 686 N N . ILE A 1 87 ? 0.601 14.827 -22.498 1.00 63.94 87 ILE A N 1
ATOM 687 C CA . ILE A 1 87 ? 1.804 14.773 -21.670 1.00 63.94 87 ILE A CA 1
ATOM 688 C C . ILE A 1 87 ? 2.510 13.457 -21.993 1.00 63.94 87 ILE A C 1
ATOM 690 O O . ILE A 1 87 ? 1.973 12.380 -21.737 1.00 63.94 87 ILE A O 1
ATOM 694 N N . ASN A 1 88 ? 3.728 13.539 -22.530 1.00 61.16 88 ASN A N 1
ATOM 695 C CA . ASN A 1 88 ? 4.598 12.378 -22.708 1.00 61.16 88 ASN A CA 1
ATOM 696 C C . ASN A 1 88 ? 5.148 11.948 -21.343 1.00 61.16 88 ASN A C 1
ATOM 698 O O . ASN A 1 88 ? 6.210 12.397 -20.912 1.00 61.16 88 ASN A O 1
ATOM 702 N N . ILE A 1 89 ? 4.394 11.109 -20.633 1.00 63.31 89 ILE A N 1
ATOM 703 C CA . ILE A 1 89 ? 4.817 10.558 -19.346 1.00 63.31 89 ILE A CA 1
ATOM 704 C C . ILE A 1 89 ? 5.816 9.421 -19.59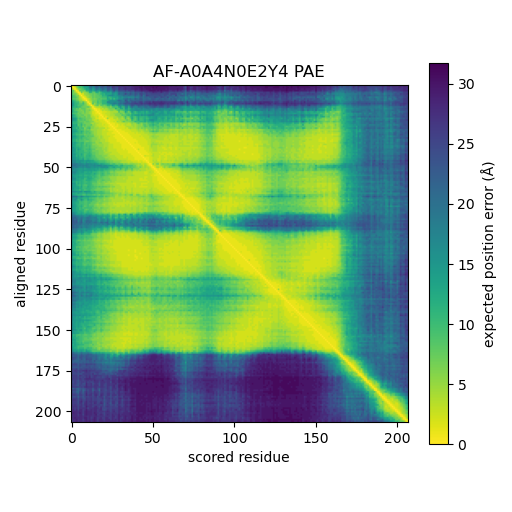9 1.00 63.31 89 ILE A C 1
ATOM 706 O O . ILE A 1 89 ? 5.557 8.509 -20.384 1.00 63.31 89 ILE A O 1
ATOM 710 N N . SER A 1 90 ? 6.962 9.459 -18.912 1.00 64.69 90 SER A N 1
ATOM 711 C CA . SER A 1 90 ? 7.933 8.358 -18.925 1.00 64.69 90 SER A CA 1
ATOM 712 C C . SER A 1 90 ? 7.291 7.060 -18.412 1.00 64.69 90 SER A C 1
ATOM 714 O O . SER A 1 90 ? 6.455 7.075 -17.500 1.00 64.69 90 SER A O 1
ATOM 716 N N . GLY A 1 91 ? 7.700 5.914 -18.967 1.00 64.88 91 GLY A N 1
ATOM 717 C CA . GLY A 1 91 ? 7.238 4.598 -18.508 1.00 64.88 91 GLY A CA 1
ATOM 718 C C . GLY A 1 91 ? 7.496 4.374 -17.012 1.00 64.88 91 GLY A C 1
ATOM 719 O O . GLY A 1 91 ? 6.674 3.774 -16.324 1.00 64.88 91 GLY A O 1
ATOM 720 N N . GLU A 1 92 ? 8.576 4.954 -16.486 1.00 64.81 92 GLU A N 1
ATOM 721 C CA . GLU A 1 92 ? 8.938 4.895 -15.066 1.00 64.81 92 GLU A CA 1
ATOM 722 C C . GLU A 1 92 ? 7.894 5.590 -14.181 1.00 64.81 92 GLU A C 1
ATOM 724 O O . GLU A 1 92 ? 7.401 5.013 -13.213 1.00 64.81 92 GLU A O 1
ATOM 729 N N . THR A 1 93 ? 7.492 6.812 -14.538 1.00 72.44 93 THR A N 1
ATOM 730 C CA . THR A 1 93 ? 6.492 7.589 -13.789 1.00 72.44 93 THR A CA 1
ATOM 731 C C . THR A 1 93 ? 5.112 6.939 -13.856 1.00 72.44 93 THR A C 1
ATOM 733 O O . THR A 1 93 ? 4.398 6.898 -12.855 1.00 72.44 93 THR A O 1
ATOM 736 N N . SER A 1 94 ? 4.755 6.374 -15.012 1.00 74.56 94 SER A N 1
ATOM 737 C CA . SER A 1 94 ? 3.493 5.644 -15.181 1.00 74.56 94 SER A CA 1
ATOM 738 C C . SER A 1 94 ? 3.442 4.403 -14.288 1.00 74.56 94 SER A C 1
ATOM 740 O O . SER A 1 94 ? 2.437 4.169 -13.614 1.00 74.56 94 SER A O 1
ATOM 742 N N . ALA A 1 95 ? 4.547 3.653 -14.211 1.00 72.81 95 ALA A N 1
ATOM 743 C CA . ALA A 1 95 ? 4.671 2.516 -13.307 1.00 72.81 95 ALA A CA 1
ATOM 744 C C . ALA A 1 95 ? 4.535 2.945 -11.838 1.00 72.81 95 ALA A C 1
ATOM 746 O O . ALA A 1 95 ? 3.759 2.335 -11.103 1.00 72.81 95 ALA A O 1
ATOM 747 N N . ILE A 1 96 ? 5.211 4.026 -11.422 1.00 82.31 96 ILE A N 1
ATOM 748 C CA . ILE A 1 96 ? 5.118 4.545 -10.046 1.00 82.31 96 ILE A CA 1
ATOM 749 C C . ILE A 1 96 ? 3.668 4.865 -9.676 1.00 82.31 96 ILE A C 1
ATOM 751 O O . ILE A 1 96 ? 3.205 4.453 -8.613 1.00 82.31 96 ILE A O 1
ATOM 755 N N . ILE A 1 97 ? 2.928 5.559 -10.544 1.00 86.62 97 ILE A N 1
ATOM 756 C CA . ILE A 1 97 ? 1.526 5.926 -10.290 1.00 86.62 97 ILE A CA 1
ATOM 757 C C . ILE A 1 97 ? 0.660 4.674 -10.117 1.00 86.62 97 ILE A C 1
ATOM 759 O O . ILE A 1 97 ? -0.093 4.568 -9.150 1.00 86.62 97 ILE A O 1
ATOM 763 N N . VAL A 1 98 ? 0.788 3.710 -11.027 1.00 85.69 98 VAL A N 1
ATOM 764 C CA . VAL A 1 98 ? -0.034 2.491 -11.039 1.00 85.69 98 VAL A CA 1
ATOM 765 C C . VAL A 1 98 ? 0.234 1.630 -9.814 1.00 85.69 98 VAL A C 1
ATOM 767 O O . VAL A 1 98 ? -0.707 1.246 -9.116 1.00 85.69 98 VAL A O 1
ATOM 770 N N . PHE A 1 99 ? 1.509 1.366 -9.517 1.00 85.81 99 PHE A N 1
ATOM 771 C CA . PHE A 1 99 ? 1.887 0.591 -8.339 1.00 85.81 99 PHE A CA 1
ATOM 772 C C . PHE A 1 99 ? 1.525 1.320 -7.045 1.00 85.81 99 PHE A C 1
ATOM 774 O O . PHE A 1 99 ? 1.125 0.662 -6.089 1.00 85.81 99 PHE A O 1
ATOM 781 N N . THR A 1 100 ? 1.576 2.656 -7.026 1.00 92.00 100 THR A N 1
ATOM 782 C CA . THR A 1 100 ? 1.127 3.452 -5.876 1.00 92.00 100 THR A CA 1
ATOM 783 C C . THR A 1 100 ? -0.380 3.347 -5.662 1.00 92.00 100 THR A C 1
ATOM 785 O O . THR A 1 100 ? -0.821 3.134 -4.534 1.00 92.00 100 THR A O 1
ATOM 788 N N . LEU A 1 101 ? -1.191 3.459 -6.718 1.00 92.00 101 LEU A N 1
ATOM 789 C CA . LEU A 1 101 ? -2.650 3.321 -6.628 1.00 92.00 101 LEU A CA 1
ATOM 790 C C . LEU A 1 101 ? -3.045 1.917 -6.162 1.00 92.00 101 LEU A C 1
ATOM 792 O O . LEU A 1 101 ? -3.805 1.762 -5.2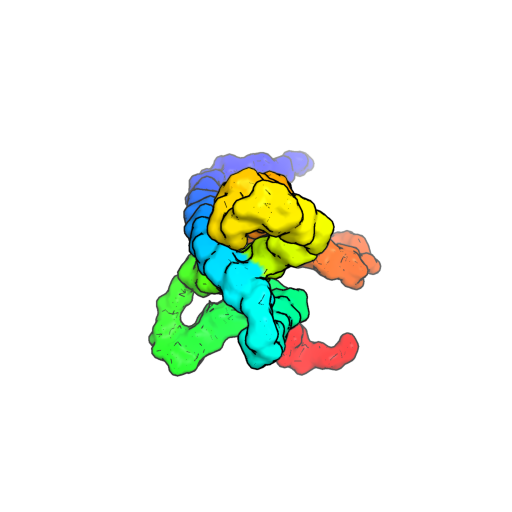00 1.00 92.00 101 LEU A O 1
ATOM 796 N N . TRP A 1 102 ? -2.471 0.897 -6.798 1.00 90.88 102 TRP A N 1
ATOM 797 C CA . TRP A 1 102 ? -2.716 -0.493 -6.435 1.00 90.88 102 TRP A CA 1
ATOM 798 C C . TRP A 1 102 ? -2.257 -0.804 -5.004 1.00 90.88 102 TRP A C 1
ATOM 800 O O . TRP A 1 102 ? -3.022 -1.344 -4.201 1.00 90.88 102 TRP A O 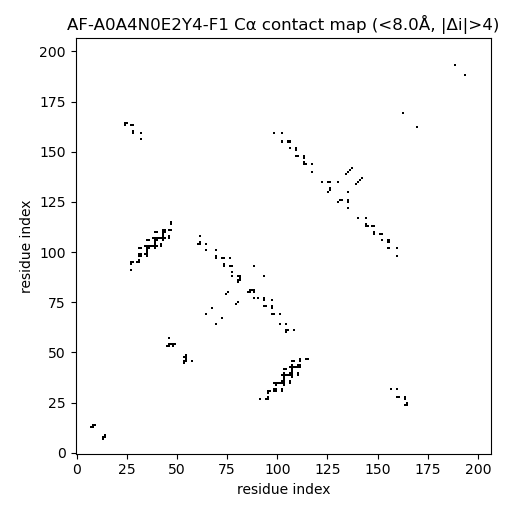1
ATOM 810 N N . GLY A 1 103 ? -1.039 -0.395 -4.647 1.00 91.44 103 GLY A N 1
ATOM 811 C CA . GLY A 1 103 ? -0.482 -0.596 -3.314 1.00 91.44 103 GLY A CA 1
ATOM 812 C C . GLY A 1 103 ? -1.261 0.151 -2.229 1.00 91.44 103 GLY A C 1
ATOM 813 O O . GLY A 1 103 ? -1.465 -0.396 -1.148 1.00 91.44 103 GLY A O 1
ATOM 814 N N . THR A 1 104 ? -1.773 1.350 -2.521 1.00 94.62 104 THR A N 1
ATOM 815 C CA . THR A 1 104 ? -2.635 2.129 -1.613 1.00 94.62 104 THR A CA 1
ATOM 816 C C . THR A 1 104 ? -3.943 1.400 -1.314 1.00 94.62 104 THR A C 1
ATOM 818 O O . THR A 1 104 ? -4.374 1.361 -0.161 1.00 94.62 104 THR A O 1
ATOM 821 N N . ALA A 1 105 ? -4.573 0.803 -2.330 1.00 92.50 105 ALA A N 1
ATOM 822 C CA . ALA A 1 105 ? -5.798 0.026 -2.157 1.00 92.50 105 ALA A CA 1
ATOM 823 C C . ALA A 1 105 ? -5.556 -1.202 -1.266 1.00 92.50 105 ALA A C 1
ATOM 825 O O . ALA A 1 105 ? -6.227 -1.391 -0.250 1.00 92.50 105 ALA A O 1
ATOM 826 N N . GLU A 1 106 ? -4.548 -2.003 -1.604 1.00 92.00 106 GLU A N 1
ATOM 827 C CA . GLU A 1 106 ? -4.229 -3.222 -0.862 1.00 92.00 106 GLU A CA 1
ATOM 828 C C . GLU A 1 106 ? -3.793 -2.921 0.578 1.00 92.00 106 GLU A C 1
ATOM 830 O O . GLU A 1 106 ? -4.295 -3.539 1.516 1.00 92.00 106 GLU A O 1
ATOM 835 N N . MET A 1 107 ? -2.927 -1.924 0.779 1.00 93.88 107 MET A N 1
ATOM 836 C CA . MET A 1 107 ? -2.499 -1.501 2.114 1.00 93.88 107 MET A CA 1
ATOM 837 C C . MET A 1 107 ? -3.668 -0.946 2.940 1.00 93.88 107 MET A C 1
ATOM 839 O O . MET A 1 107 ? -3.780 -1.253 4.127 1.00 93.88 107 MET A O 1
ATOM 843 N N . GLY A 1 108 ? -4.574 -0.183 2.322 1.00 93.25 108 GLY A N 1
ATOM 844 C CA . GLY A 1 108 ? -5.782 0.309 2.985 1.00 93.25 108 GLY A CA 1
ATOM 845 C C . GLY A 1 108 ? -6.682 -0.818 3.491 1.00 93.25 108 GLY A C 1
ATOM 846 O O . GLY A 1 108 ? -7.178 -0.751 4.620 1.00 93.25 108 GLY A O 1
ATOM 847 N N . ASP A 1 109 ? -6.834 -1.892 2.712 1.00 92.38 109 ASP A N 1
ATOM 848 C CA . ASP A 1 109 ? -7.597 -3.060 3.155 1.00 92.38 109 ASP A CA 1
ATOM 849 C C . ASP A 1 109 ? -6.914 -3.801 4.312 1.00 92.38 109 ASP A C 1
ATOM 851 O O . ASP A 1 109 ? -7.588 -4.209 5.260 1.00 92.38 109 ASP A O 1
ATOM 855 N N . LEU A 1 110 ? -5.581 -3.914 4.287 1.00 92.38 110 LEU A N 1
ATOM 856 C CA . LEU A 1 110 ? -4.813 -4.505 5.388 1.00 92.38 110 LEU A CA 1
ATOM 857 C C . LEU A 1 110 ? -4.978 -3.715 6.690 1.00 92.38 110 LEU A C 1
ATOM 859 O O . LEU A 1 110 ? -5.197 -4.310 7.745 1.00 92.38 110 LEU A O 1
ATOM 863 N N . VAL A 1 111 ? -4.919 -2.383 6.623 1.00 92.62 111 VAL A N 1
ATOM 864 C CA . VAL A 1 111 ? -5.110 -1.489 7.778 1.00 92.62 111 VAL A CA 1
ATOM 865 C C . VAL A 1 111 ? -6.523 -1.627 8.340 1.00 92.62 111 VAL A C 1
ATOM 867 O O . VAL A 1 111 ? -6.693 -1.870 9.538 1.00 92.62 111 VAL A O 1
ATOM 870 N N . ARG A 1 112 ? -7.543 -1.553 7.478 1.00 91.06 112 ARG A N 1
ATOM 871 C CA . ARG A 1 112 ? -8.946 -1.757 7.866 1.00 91.06 112 ARG A CA 1
ATOM 872 C C . ARG A 1 112 ? -9.156 -3.131 8.502 1.00 91.06 112 ARG A C 1
ATOM 874 O O . ARG A 1 112 ? -9.826 -3.244 9.533 1.00 91.06 112 ARG A O 1
ATOM 881 N N . GLY A 1 113 ? -8.597 -4.171 7.884 1.00 89.44 113 GLY A N 1
ATOM 882 C CA . GLY A 1 113 ? -8.657 -5.545 8.366 1.00 89.44 113 GLY A CA 1
ATOM 883 C C . GLY A 1 113 ? -8.004 -5.686 9.737 1.00 89.44 113 GLY A C 1
ATOM 884 O O . GLY A 1 113 ? -8.610 -6.253 10.644 1.00 89.44 113 GLY A O 1
ATOM 885 N N . ALA A 1 114 ? -6.824 -5.094 9.932 1.00 91.06 114 ALA A N 1
ATOM 886 C CA . ALA A 1 114 ? -6.114 -5.116 11.206 1.00 91.06 114 ALA A CA 1
ATOM 887 C C . ALA A 1 114 ? -6.924 -4.443 12.326 1.00 91.06 114 ALA A C 1
ATOM 889 O O . ALA A 1 114 ? -7.059 -5.033 13.398 1.00 91.06 114 ALA A O 1
ATOM 890 N N . ILE A 1 115 ? -7.540 -3.284 12.069 1.00 88.31 115 ILE A N 1
ATOM 891 C CA . ILE A 1 115 ? -8.377 -2.586 13.060 1.00 88.31 115 ILE A CA 1
ATOM 892 C C . ILE A 1 115 ? -9.655 -3.381 13.372 1.00 88.31 115 ILE A C 1
ATOM 894 O O . ILE A 1 115 ? -9.981 -3.604 14.536 1.00 88.31 115 ILE A O 1
ATOM 898 N N . THR A 1 116 ? -10.363 -3.857 12.344 1.00 87.31 116 THR A N 1
ATOM 899 C CA . THR A 1 116 ? -11.659 -4.553 12.504 1.00 87.31 116 THR A CA 1
ATOM 900 C C . THR A 1 116 ? -11.507 -5.940 13.134 1.00 87.31 116 THR A C 1
ATOM 902 O O . THR A 1 116 ? -12.438 -6.461 13.741 1.00 87.31 116 THR A O 1
ATOM 905 N N . SER A 1 117 ? -10.330 -6.550 13.002 1.00 88.44 117 SER A N 1
ATOM 906 C CA . SER A 1 117 ? -10.038 -7.882 13.535 1.00 88.44 117 SER A CA 1
ATOM 907 C C . SER A 1 117 ? -9.861 -7.938 15.058 1.00 88.44 117 SER A C 1
ATOM 909 O O . SER A 1 117 ? -9.679 -9.032 15.604 1.00 88.44 117 SER A O 1
ATOM 911 N N . LEU A 1 118 ? -9.858 -6.787 15.739 1.00 88.00 118 LEU A N 1
ATOM 912 C CA . LEU A 1 118 ? -9.783 -6.739 17.193 1.00 88.00 118 LEU A CA 1
ATOM 913 C C . LEU A 1 118 ? -11.133 -7.095 17.821 1.00 88.00 118 LEU A C 1
ATOM 915 O O . LEU A 1 118 ? -12.176 -6.587 17.401 1.00 88.00 118 LEU A O 1
ATOM 919 N N . PRO A 1 119 ? -11.135 -7.958 18.845 1.00 88.12 119 PRO A N 1
ATOM 920 C CA . PRO A 1 119 ? -12.372 -8.378 19.467 1.00 88.12 119 PRO A CA 1
ATOM 921 C C . PRO A 1 119 ? -12.975 -7.248 20.312 1.00 88.12 119 PRO A C 1
ATOM 923 O O . PRO A 1 119 ? -12.288 -6.574 21.082 1.00 88.12 119 PRO A O 1
ATOM 926 N N . LYS A 1 120 ? -14.296 -7.070 20.194 1.00 85.50 120 LYS A N 1
ATOM 927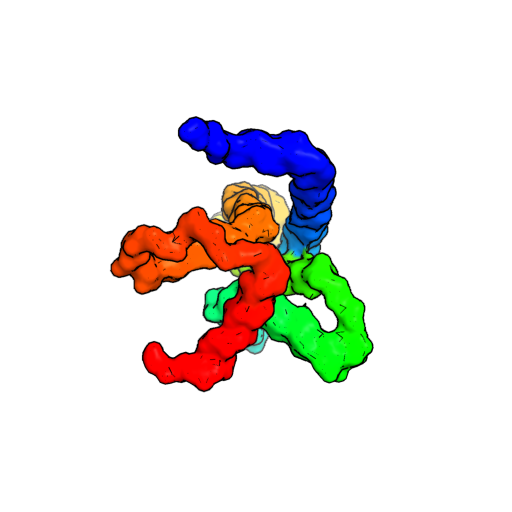 C CA . LYS A 1 120 ? -15.043 -5.985 20.856 1.00 85.50 120 LYS A CA 1
ATOM 928 C C . LYS A 1 120 ? -14.916 -6.005 22.384 1.00 85.50 120 LYS A C 1
ATOM 930 O O . LYS A 1 120 ? -14.889 -4.943 22.995 1.00 85.50 120 LYS A O 1
ATOM 935 N N . HIS A 1 121 ? -14.726 -7.184 22.983 1.00 88.94 121 HIS A N 1
ATOM 936 C CA . HIS A 1 121 ? -14.571 -7.328 24.433 1.00 88.94 121 HIS A CA 1
ATOM 937 C C . HIS A 1 121 ? -13.387 -6.523 24.992 1.00 88.94 121 HIS A C 1
ATOM 939 O O . HIS A 1 121 ? -13.436 -6.111 26.144 1.00 88.94 121 HIS A O 1
ATOM 945 N N . GLN A 1 122 ? -12.325 -6.267 24.210 1.00 87.19 122 GLN A N 1
ATOM 946 C CA . GLN A 1 122 ? -11.197 -5.455 24.688 1.00 87.19 122 GLN A CA 1
ATOM 947 C C . GLN A 1 122 ? -11.606 -4.001 24.932 1.00 87.19 122 GLN A C 1
ATOM 949 O O . GLN A 1 122 ? -11.124 -3.377 25.876 1.00 87.19 122 GLN A O 1
ATOM 954 N N . PHE A 1 123 ? -12.516 -3.480 24.108 1.00 87.56 123 PHE A N 1
ATOM 955 C CA . PHE A 1 123 ? -13.062 -2.139 24.271 1.00 87.56 123 PHE A CA 1
ATOM 956 C C . PHE A 1 123 ? -13.957 -2.073 25.512 1.00 87.56 123 PHE A C 1
ATOM 958 O O . PHE A 1 123 ? -13.792 -1.178 26.335 1.00 87.56 123 PHE A O 1
ATOM 965 N N . GLU A 1 124 ? -14.840 -3.059 25.683 1.00 88.62 124 GLU A N 1
ATOM 966 C CA . GLU A 1 124 ? -15.763 -3.145 26.824 1.00 88.62 124 GLU A CA 1
ATOM 967 C C . GLU A 1 124 ? -15.019 -3.358 28.154 1.00 88.62 124 GLU A C 1
ATOM 969 O O . GLU A 1 124 ? -15.292 -2.672 29.136 1.00 88.62 124 GLU A O 1
ATOM 974 N N . SER A 1 125 ? -14.013 -4.240 28.179 1.00 90.31 125 SER A N 1
ATOM 975 C CA . SER A 1 125 ? -13.185 -4.491 29.369 1.00 90.31 125 SER A CA 1
ATOM 976 C C . SER A 1 125 ? -12.343 -3.277 29.756 1.00 90.31 125 SER A C 1
ATOM 978 O O . SER A 1 125 ? -12.222 -2.961 30.936 1.00 90.31 125 SER A O 1
ATOM 980 N N . GLY A 1 126 ? -11.770 -2.565 28.781 1.00 88.44 126 GLY A N 1
ATOM 981 C CA . GLY A 1 126 ? -10.994 -1.363 29.071 1.00 88.44 126 GLY A CA 1
ATOM 982 C C . GLY A 1 126 ? -11.854 -0.207 29.586 1.00 88.44 126 GLY A C 1
ATOM 983 O O . GLY A 1 126 ? -11.435 0.497 30.502 1.00 88.44 126 GLY A O 1
ATOM 984 N N . GLN A 1 127 ? -13.078 -0.059 29.070 1.00 89.94 127 GLN A N 1
ATOM 985 C CA . GLN A 1 127 ? -14.049 0.899 29.608 1.00 89.94 127 GLN A CA 1
ATOM 986 C C . GLN A 1 127 ? -14.509 0.516 31.025 1.00 89.94 127 GLN A C 1
ATOM 988 O O . GLN A 1 127 ? -14.624 1.397 31.874 1.00 89.94 127 GLN A O 1
ATOM 993 N N . ALA A 1 128 ? -14.693 -0.778 31.319 1.00 92.00 128 ALA A N 1
ATOM 994 C CA . ALA A 1 128 ? -15.016 -1.259 32.667 1.00 92.00 128 ALA A CA 1
ATOM 995 C C . ALA A 1 128 ? -13.890 -1.002 33.688 1.00 92.00 128 ALA A C 1
ATOM 997 O O . ALA A 1 128 ? -14.162 -0.786 34.866 1.00 92.00 128 ALA A O 1
ATOM 998 N N . LEU A 1 129 ? -12.632 -0.965 33.234 1.00 91.81 129 LEU A N 1
ATOM 999 C CA . LEU A 1 129 ? -11.468 -0.563 34.036 1.00 91.81 129 LEU A CA 1
ATOM 1000 C C . LEU A 1 129 ? -11.326 0.966 34.188 1.00 91.81 129 LEU A C 1
ATOM 1002 O O . LEU A 1 129 ? -10.356 1.431 34.783 1.00 91.81 129 LEU A O 1
ATOM 1006 N N . GLY A 1 130 ? -12.264 1.756 33.653 1.00 92.94 130 GLY A N 1
ATOM 1007 C CA . GLY A 1 130 ? -12.255 3.218 33.744 1.00 92.94 130 GLY A CA 1
ATOM 1008 C C . GLY A 1 130 ? -11.305 3.915 32.764 1.00 92.94 130 GLY A C 1
ATOM 1009 O O . GLY A 1 130 ? -11.034 5.105 32.925 1.00 92.94 130 GLY A O 1
ATOM 1010 N N . LEU A 1 131 ? -10.790 3.216 31.744 1.00 92.25 131 LEU A N 1
ATOM 1011 C CA . LEU A 1 131 ? -9.936 3.835 30.728 1.00 92.25 131 LEU A CA 1
ATOM 1012 C C . LEU A 1 131 ? -10.762 4.752 29.821 1.00 92.25 131 LEU A C 1
ATOM 1014 O O . LEU A 1 131 ? -11.810 4.372 29.296 1.00 92.25 131 LEU A O 1
ATOM 1018 N N . THR A 1 132 ? -10.239 5.948 29.556 1.00 92.88 132 THR A N 1
ATOM 1019 C CA . THR A 1 132 ? -10.808 6.819 28.521 1.00 92.88 132 THR A CA 1
ATOM 1020 C C . THR A 1 132 ? -10.595 6.205 27.136 1.00 92.88 132 THR A C 1
ATOM 1022 O O . THR A 1 132 ? -9.624 5.481 26.908 1.00 92.88 132 THR A O 1
ATOM 1025 N N . ASN A 1 133 ? -11.460 6.531 26.167 1.00 87.31 133 ASN A N 1
ATOM 1026 C CA . ASN A 1 133 ? -11.315 6.031 24.793 1.00 87.31 133 ASN A CA 1
ATOM 1027 C C . ASN A 1 133 ? -9.917 6.328 24.219 1.00 87.31 133 ASN A C 1
ATOM 1029 O O . ASN A 1 133 ? -9.317 5.468 23.587 1.00 87.31 133 ASN A O 1
ATOM 1033 N N . VAL A 1 134 ? -9.352 7.506 24.495 1.00 90.50 134 VAL A N 1
ATOM 1034 C CA . VAL A 1 134 ? -8.003 7.872 24.032 1.00 90.50 134 VAL A CA 1
ATOM 1035 C C . VAL A 1 134 ? -6.937 6.967 24.656 1.00 90.50 134 VAL A C 1
ATOM 1037 O O . VAL A 1 134 ? -6.072 6.452 23.948 1.00 90.50 134 VAL A O 1
ATOM 1040 N N . GLN A 1 135 ? -7.022 6.718 25.965 1.00 91.44 135 GLN A N 1
ATOM 1041 C CA . GLN A 1 135 ? -6.082 5.849 26.670 1.00 91.44 135 GLN A CA 1
ATOM 1042 C C . GLN A 1 135 ? -6.168 4.403 26.172 1.00 91.44 135 GLN A C 1
ATOM 1044 O O . GLN A 1 135 ? -5.131 3.781 25.941 1.00 91.44 135 GLN A O 1
ATOM 1049 N N . LEU A 1 136 ? -7.387 3.908 25.939 1.00 90.62 136 LEU A N 1
ATOM 1050 C CA . LEU A 1 136 ? -7.665 2.599 25.353 1.00 90.62 136 LEU A CA 1
ATOM 1051 C C . LEU A 1 136 ? -7.032 2.465 23.956 1.00 90.62 136 LEU A C 1
ATOM 1053 O O . LEU A 1 136 ? -6.325 1.491 23.683 1.00 90.62 136 LEU A O 1
ATOM 1057 N N . TYR A 1 137 ? -7.230 3.461 23.085 1.00 88.75 137 TYR A N 1
ATOM 1058 C CA . TYR A 1 137 ? -6.648 3.450 21.743 1.00 88.75 137 TYR A CA 1
ATOM 1059 C C . TYR A 1 137 ? -5.118 3.450 21.778 1.00 88.75 137 TYR A C 1
ATOM 1061 O O . TYR A 1 137 ? -4.495 2.638 21.094 1.00 88.75 137 TYR A O 1
ATOM 1069 N N . TYR A 1 138 ? -4.515 4.304 22.603 1.00 91.88 138 TYR A N 1
ATOM 1070 C CA . TYR A 1 138 ? -3.064 4.482 22.636 1.00 91.88 138 TYR A CA 1
ATOM 1071 C C . TYR A 1 138 ? -2.316 3.318 23.303 1.00 91.88 138 TYR A C 1
ATOM 1073 O O . TYR A 1 138 ? -1.303 2.858 22.781 1.00 91.88 138 TYR A O 1
ATOM 1081 N N . HIS A 1 139 ? -2.820 2.806 24.430 1.00 89.81 139 HIS A N 1
ATOM 1082 C CA . HIS A 1 139 ? -2.105 1.801 25.227 1.00 89.81 139 HIS A CA 1
ATOM 1083 C C . HIS A 1 139 ? -2.414 0.362 24.811 1.00 89.81 139 HIS A C 1
ATOM 1085 O O . HIS A 1 139 ? -1.573 -0.517 24.992 1.00 89.81 139 HIS A O 1
ATOM 1091 N N . ILE A 1 140 ? -3.611 0.102 24.275 1.00 89.56 140 ILE A N 1
ATOM 1092 C CA . ILE A 1 140 ? -4.093 -1.266 24.042 1.00 89.56 140 ILE A CA 1
ATOM 1093 C C . ILE A 1 140 ? -4.240 -1.536 22.548 1.00 89.56 140 ILE A C 1
ATOM 1095 O O . ILE A 1 140 ? -3.667 -2.500 22.038 1.00 89.56 140 ILE A O 1
ATOM 1099 N N . ILE A 1 141 ? -4.984 -0.694 21.833 1.00 88.56 141 ILE A N 1
ATOM 1100 C CA . ILE A 1 141 ? -5.411 -0.988 20.457 1.00 88.56 141 ILE A CA 1
ATOM 1101 C C . ILE A 1 141 ? -4.281 -0.761 19.460 1.00 88.56 141 ILE A C 1
ATOM 1103 O O . ILE A 1 141 ? -3.935 -1.682 18.724 1.00 88.56 141 ILE A O 1
ATOM 1107 N N . ILE A 1 142 ? -3.679 0.432 19.436 1.00 89.44 142 ILE A N 1
ATOM 1108 C CA . ILE A 1 142 ? -2.636 0.785 18.461 1.00 89.44 142 ILE A CA 1
ATOM 1109 C C . ILE A 1 142 ? -1.462 -0.213 18.494 1.00 89.44 142 ILE A C 1
ATOM 1111 O O . ILE A 1 142 ? -1.103 -0.719 17.427 1.00 89.44 142 ILE A O 1
ATOM 1115 N N . PRO A 1 143 ? -0.905 -0.596 19.664 1.00 89.81 143 PRO A N 1
ATOM 1116 C CA . PRO A 1 143 ? 0.182 -1.574 19.722 1.00 89.81 143 PRO A CA 1
ATOM 1117 C C . PRO A 1 143 ? -0.208 -2.952 19.173 1.00 89.81 143 PRO A C 1
ATOM 1119 O O . PRO A 1 143 ? 0.620 -3.635 18.568 1.00 89.81 143 PRO A O 1
ATOM 1122 N N . GLN A 1 144 ? -1.461 -3.374 19.368 1.00 91.12 144 GLN A N 1
ATOM 1123 C CA . GLN A 1 144 ? -1.960 -4.656 18.867 1.00 91.12 144 GLN A CA 1
ATOM 1124 C C . GLN A 1 144 ? -2.224 -4.628 17.361 1.00 91.12 144 GLN A C 1
ATOM 1126 O O . GLN A 1 144 ? -1.808 -5.548 16.652 1.00 91.12 144 GLN A O 1
ATOM 1131 N N . VAL A 1 145 ? -2.864 -3.564 16.862 1.00 90.31 145 VAL A N 1
ATOM 1132 C CA . VAL A 1 145 ? -3.085 -3.359 15.423 1.00 90.31 145 VAL A CA 1
ATOM 1133 C C . VAL A 1 145 ? -1.747 -3.353 14.694 1.00 90.31 145 VAL A C 1
ATOM 1135 O O . VAL A 1 145 ? -1.602 -4.058 13.698 1.00 90.31 145 VAL A O 1
ATOM 1138 N N . LEU A 1 146 ? -0.749 -2.636 15.219 1.00 90.81 146 LEU A N 1
ATOM 1139 C CA . LEU A 1 146 ? 0.571 -2.553 14.601 1.00 90.81 146 LEU A CA 1
ATOM 1140 C C . LEU A 1 146 ? 1.246 -3.930 14.506 1.00 90.81 146 LEU A C 1
ATOM 1142 O O . LEU A 1 146 ? 1.689 -4.312 13.425 1.00 90.81 146 LEU A O 1
ATOM 1146 N N . ARG A 1 147 ? 1.253 -4.723 15.589 1.00 90.88 147 ARG A N 1
ATOM 1147 C CA . ARG A 1 147 ? 1.815 -6.090 15.564 1.00 90.88 147 ARG A CA 1
ATOM 1148 C C . ARG A 1 147 ? 1.126 -6.998 14.549 1.00 90.88 147 ARG A C 1
ATOM 1150 O O . ARG A 1 147 ? 1.786 -7.839 13.948 1.00 90.88 147 ARG A O 1
ATOM 1157 N N . ARG A 1 148 ? -0.185 -6.838 14.351 1.00 90.25 148 ARG A N 1
ATOM 1158 C CA . ARG A 1 148 ? -0.950 -7.635 13.382 1.00 90.25 148 ARG A CA 1
ATOM 1159 C C . ARG A 1 148 ? -0.739 -7.173 11.942 1.00 90.25 148 ARG A C 1
ATOM 1161 O O . ARG A 1 148 ? -0.774 -7.990 11.025 1.00 90.25 148 ARG A O 1
ATOM 1168 N N . LEU A 1 149 ? -0.519 -5.876 11.754 1.00 92.38 149 LEU A N 1
ATOM 1169 C CA . LEU A 1 149 ? -0.339 -5.253 10.451 1.00 92.38 149 LEU A CA 1
ATOM 1170 C C . LEU A 1 149 ? 1.052 -5.506 9.868 1.00 92.38 149 LEU A C 1
ATOM 1172 O O . LEU A 1 149 ? 1.160 -5.760 8.672 1.00 92.38 149 LEU A O 1
ATOM 1176 N N . LEU A 1 150 ? 2.100 -5.497 10.696 1.00 90.88 150 LEU A N 1
ATOM 1177 C CA . LEU A 1 150 ? 3.488 -5.702 10.264 1.00 90.88 150 LEU A CA 1
ATOM 1178 C C . LEU A 1 150 ? 3.710 -6.943 9.373 1.00 90.88 150 LEU A C 1
ATOM 1180 O O . LEU A 1 150 ? 4.242 -6.771 8.275 1.00 90.88 150 LEU A O 1
ATOM 1184 N N . PRO A 1 151 ? 3.295 -8.172 9.748 1.00 90.88 151 PRO A N 1
ATOM 1185 C CA . PRO A 1 151 ? 3.520 -9.345 8.897 1.00 90.88 151 PRO A CA 1
ATOM 1186 C C . PRO A 1 151 ? 2.788 -9.248 7.552 1.00 90.88 151 PRO A C 1
ATOM 1188 O O . PRO A 1 151 ? 3.310 -9.679 6.525 1.00 90.88 151 PRO A O 1
ATOM 1191 N N . GLN A 1 152 ? 1.598 -8.642 7.537 1.00 89.56 152 GLN A N 1
ATOM 1192 C CA . GLN A 1 152 ? 0.817 -8.456 6.315 1.00 89.56 152 GLN A CA 1
ATOM 1193 C C . GLN A 1 152 ? 1.428 -7.383 5.409 1.00 89.56 152 GLN A C 1
ATOM 1195 O O . GLN A 1 152 ? 1.518 -7.571 4.196 1.00 89.56 152 GLN A O 1
ATOM 1200 N N . ALA A 1 153 ? 1.913 -6.287 5.994 1.00 89.94 153 ALA A N 1
ATOM 1201 C CA . ALA A 1 153 ? 2.609 -5.233 5.269 1.00 89.94 153 ALA A CA 1
ATOM 1202 C C . ALA A 1 153 ? 3.900 -5.760 4.624 1.00 89.94 153 ALA A C 1
ATOM 1204 O O . ALA A 1 153 ? 4.148 -5.489 3.452 1.00 89.94 153 ALA A O 1
ATOM 1205 N N . ILE A 1 154 ? 4.681 -6.587 5.331 1.00 90.69 154 ILE A N 1
ATOM 1206 C CA . ILE A 1 154 ? 5.888 -7.226 4.775 1.00 90.69 154 ILE A CA 1
ATOM 1207 C C . ILE A 1 154 ? 5.538 -8.127 3.581 1.00 90.69 154 ILE A C 1
ATOM 1209 O O . ILE A 1 154 ? 6.239 -8.110 2.565 1.00 90.6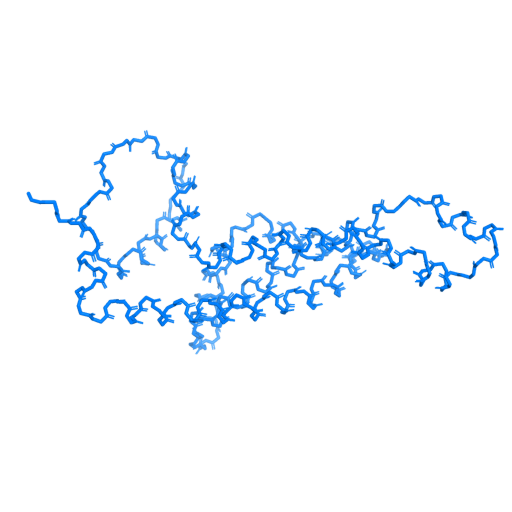9 154 ILE A O 1
ATOM 1213 N N . ASN A 1 155 ? 4.440 -8.885 3.666 1.00 89.38 155 ASN A N 1
ATOM 1214 C CA . ASN A 1 155 ? 3.964 -9.701 2.550 1.00 89.38 155 ASN A CA 1
ATOM 1215 C C . ASN A 1 155 ? 3.606 -8.824 1.338 1.00 89.38 155 ASN A C 1
ATOM 1217 O O . ASN A 1 155 ? 4.090 -9.074 0.233 1.00 89.38 155 ASN A O 1
ATOM 1221 N N . LEU A 1 156 ? 2.854 -7.740 1.555 1.00 87.50 156 LEU A N 1
ATOM 1222 C CA . LEU A 1 156 ? 2.503 -6.788 0.502 1.00 87.50 156 LEU A CA 1
ATOM 1223 C C . LEU A 1 156 ? 3.742 -6.162 -0.152 1.00 87.50 156 LEU A C 1
ATOM 1225 O O . LEU A 1 156 ? 3.818 -6.117 -1.379 1.00 87.50 156 LEU A O 1
ATOM 1229 N N . VAL A 1 157 ? 4.721 -5.722 0.640 1.00 86.81 157 VAL A N 1
ATOM 1230 C CA . VAL A 1 157 ? 5.989 -5.170 0.137 1.00 86.81 157 VAL A CA 1
ATOM 1231 C C . VAL A 1 157 ? 6.748 -6.207 -0.688 1.00 86.81 157 VAL A C 1
ATOM 1233 O O . VAL A 1 157 ? 7.190 -5.911 -1.795 1.00 86.81 157 VAL A O 1
ATOM 1236 N N . THR A 1 158 ? 6.830 -7.447 -0.211 1.00 83.75 158 THR A N 1
ATOM 1237 C CA . THR A 1 158 ? 7.475 -8.539 -0.953 1.00 83.75 158 THR A CA 1
ATOM 1238 C C . THR A 1 158 ? 6.755 -8.820 -2.272 1.00 83.75 158 THR A C 1
ATOM 1240 O O . THR A 1 158 ? 7.398 -9.050 -3.296 1.00 83.75 158 THR A O 1
ATOM 1243 N N . ARG A 1 159 ? 5.418 -8.780 -2.272 1.00 82.50 159 ARG A N 1
ATOM 1244 C CA . ARG A 1 159 ? 4.601 -8.935 -3.477 1.00 82.50 159 ARG A CA 1
ATOM 1245 C C . ARG A 1 159 ? 4.841 -7.788 -4.457 1.00 82.50 159 ARG A C 1
ATOM 1247 O O . ARG A 1 159 ? 5.076 -8.080 -5.621 1.00 82.50 159 ARG A O 1
ATOM 1254 N N . MET A 1 160 ? 4.877 -6.539 -3.984 1.00 77.62 160 MET A N 1
ATOM 1255 C CA . MET A 1 160 ? 5.213 -5.360 -4.797 1.00 77.62 160 MET A CA 1
ATOM 1256 C C . MET A 1 160 ? 6.583 -5.503 -5.466 1.00 77.62 160 MET A C 1
ATOM 1258 O O . MET A 1 160 ? 6.685 -5.347 -6.679 1.00 77.62 160 MET A O 1
ATOM 1262 N N . ILE A 1 161 ? 7.618 -5.869 -4.703 1.00 77.12 161 ILE A N 1
ATOM 1263 C CA . ILE A 1 161 ? 8.981 -6.051 -5.229 1.00 77.12 161 ILE A CA 1
ATOM 1264 C C . ILE A 1 161 ? 9.027 -7.181 -6.268 1.00 77.12 161 ILE A C 1
ATOM 1266 O O . ILE A 1 161 ? 9.703 -7.072 -7.290 1.00 77.12 161 ILE A O 1
ATOM 1270 N N . LYS A 1 162 ? 8.291 -8.275 -6.038 1.00 67.25 162 LYS A N 1
ATOM 1271 C CA . LYS A 1 162 ? 8.180 -9.367 -7.014 1.00 67.25 162 LYS A CA 1
ATOM 1272 C C . LYS A 1 162 ? 7.479 -8.903 -8.286 1.00 67.25 162 LYS A C 1
ATOM 1274 O O . LYS A 1 162 ? 7.966 -9.200 -9.367 1.00 67.25 162 LYS A O 1
ATOM 1279 N N . THR A 1 163 ? 6.380 -8.160 -8.185 1.00 65.06 163 THR A N 1
ATOM 1280 C CA . THR A 1 163 ? 5.623 -7.696 -9.358 1.00 65.06 163 THR A CA 1
ATOM 1281 C C . THR A 1 163 ? 6.363 -6.645 -10.182 1.00 65.06 163 THR A C 1
ATOM 1283 O O . THR A 1 163 ? 6.174 -6.596 -11.393 1.00 65.06 163 THR A O 1
ATOM 1286 N N . THR A 1 164 ? 7.228 -5.837 -9.564 1.00 63.88 164 THR A N 1
ATOM 1287 C CA . THR A 1 164 ? 8.061 -4.854 -10.274 1.00 63.88 164 THR A CA 1
ATOM 1288 C C . THR A 1 164 ? 9.285 -5.496 -10.929 1.00 63.88 164 THR A C 1
ATOM 1290 O O . THR A 1 164 ? 9.686 -5.075 -12.010 1.00 63.88 164 THR A O 1
ATOM 1293 N N . SER A 1 165 ? 9.855 -6.531 -10.300 1.00 52.12 165 SER A N 1
ATOM 1294 C CA . SER A 1 165 ? 11.083 -7.212 -10.750 1.00 52.12 165 SER A CA 1
ATOM 1295 C C . SER A 1 165 ? 10.817 -8.387 -11.699 1.00 52.12 165 SER A C 1
ATOM 1297 O O . SER A 1 165 ? 11.660 -8.722 -12.526 1.00 52.12 165 SER A O 1
ATOM 1299 N N . PHE A 1 166 ? 9.634 -9.003 -11.612 1.00 45.62 166 PHE A N 1
ATOM 1300 C CA . PHE A 1 166 ? 9.157 -10.061 -12.501 1.00 45.62 166 PHE A CA 1
ATOM 1301 C C . PHE A 1 166 ? 7.902 -9.629 -13.266 1.00 45.62 166 PHE A C 1
ATOM 1303 O O . PHE A 1 166 ? 6.828 -10.206 -13.050 1.00 45.62 166 PHE A O 1
ATOM 1310 N N . PRO A 1 167 ? 8.010 -8.692 -14.224 1.00 43.94 167 PRO A N 1
ATOM 1311 C CA . PRO A 1 167 ? 7.032 -8.642 -15.292 1.00 43.94 167 PRO A CA 1
ATOM 1312 C C . PRO A 1 167 ? 6.987 -10.040 -15.940 1.00 43.94 167 PRO A C 1
ATOM 1314 O O . PRO A 1 167 ? 6.010 -10.759 -15.771 1.00 43.94 167 PRO A O 1
ATOM 1317 N N . ASN A 1 168 ? 8.095 -10.514 -16.522 1.00 37.97 168 ASN A N 1
ATOM 1318 C CA . ASN A 1 168 ? 8.140 -11.698 -17.399 1.00 37.97 168 ASN A CA 1
ATOM 1319 C C . ASN A 1 168 ? 7.637 -13.021 -16.786 1.00 37.97 168 ASN A C 1
ATOM 1321 O O . ASN A 1 168 ? 6.973 -13.790 -17.475 1.00 37.97 168 ASN A O 1
ATOM 1325 N N . HIS A 1 169 ? 7.895 -13.294 -15.504 1.00 35.06 169 HIS A N 1
ATOM 1326 C CA . HIS A 1 169 ? 7.519 -14.585 -14.904 1.00 35.06 169 HIS A CA 1
ATOM 1327 C C . HIS A 1 169 ? 6.059 -14.633 -14.419 1.00 35.06 169 HIS A C 1
ATOM 1329 O O . HIS A 1 169 ? 5.468 -15.710 -14.358 1.00 35.06 169 HIS A O 1
ATOM 1335 N N . SER A 1 170 ? 5.449 -13.487 -14.095 1.00 37.06 170 SER A N 1
ATOM 1336 C CA . SER A 1 170 ? 4.021 -13.447 -13.740 1.00 37.06 170 SER A CA 1
ATOM 1337 C C . SER A 1 170 ? 3.127 -13.570 -14.979 1.00 37.06 170 SER A C 1
ATOM 1339 O O . SER A 1 170 ? 2.031 -14.112 -14.875 1.00 37.06 170 SER A O 1
ATOM 1341 N N . TYR A 1 171 ? 3.606 -13.131 -16.155 1.00 44.69 171 TYR A N 1
ATOM 1342 C CA . TYR A 1 171 ? 2.956 -13.461 -17.431 1.00 44.69 171 TYR A CA 1
ATOM 1343 C C . TYR A 1 171 ? 3.096 -14.948 -17.736 1.00 44.69 171 TYR A C 1
ATOM 1345 O O . TYR A 1 171 ? 2.109 -15.579 -18.081 1.00 44.69 171 TYR A O 1
ATOM 1353 N N . LEU A 1 172 ? 4.295 -15.514 -17.559 1.00 39.56 172 LEU A N 1
ATOM 1354 C CA . LEU A 1 172 ? 4.556 -16.935 -17.782 1.00 39.56 172 LEU A CA 1
ATOM 1355 C C . LEU A 1 172 ? 3.690 -17.830 -16.906 1.00 39.56 172 LEU A C 1
ATOM 1357 O O . LEU A 1 172 ? 3.086 -18.723 -17.450 1.00 39.56 172 LEU A O 1
ATOM 1361 N N . SER A 1 173 ? 3.501 -17.570 -15.610 1.00 35.94 173 SER A N 1
ATOM 1362 C CA . SER A 1 173 ? 2.663 -18.457 -14.784 1.00 35.94 173 SER A CA 1
ATOM 1363 C C . SER A 1 173 ? 1.158 -18.361 -15.079 1.00 35.94 173 SER A C 1
ATOM 1365 O O . SER A 1 173 ? 0.428 -19.326 -14.863 1.00 35.94 173 SER A O 1
ATOM 1367 N N . GLN A 1 174 ? 0.675 -17.219 -15.582 1.00 37.25 174 GLN A N 1
ATOM 1368 C CA . GLN A 1 174 ? -0.720 -17.049 -16.018 1.00 37.25 174 GLN A CA 1
ATOM 1369 C C . GLN A 1 174 ? -0.945 -17.587 -17.442 1.00 37.25 174 GLN A C 1
ATOM 1371 O O . GLN A 1 174 ? -2.009 -18.136 -17.740 1.00 37.25 174 GLN A O 1
ATOM 1376 N N . LEU A 1 175 ? 0.076 -17.498 -18.299 1.00 37.28 175 LEU A N 1
ATOM 1377 C CA . LEU A 1 175 ? 0.121 -18.152 -19.603 1.00 37.28 175 LEU A CA 1
ATOM 1378 C C . LEU A 1 175 ? 0.309 -19.670 -19.438 1.00 37.28 175 LEU A C 1
ATOM 1380 O O . LEU A 1 175 ? -0.409 -20.419 -20.067 1.00 37.28 175 LEU A O 1
ATOM 1384 N N . ASP A 1 176 ? 1.133 -20.163 -18.522 1.00 31.55 176 ASP A N 1
ATOM 1385 C CA . ASP A 1 176 ? 1.426 -21.592 -18.316 1.00 31.55 176 ASP A CA 1
ATOM 1386 C C . ASP A 1 176 ? 0.190 -22.380 -17.857 1.00 31.55 176 ASP A C 1
ATOM 1388 O O . ASP A 1 176 ? 0.022 -23.543 -18.218 1.00 31.55 176 ASP A O 1
ATOM 1392 N N . VAL A 1 177 ? -0.725 -21.754 -17.106 1.00 36.34 177 VAL A N 1
ATOM 1393 C CA . VAL A 1 177 ? -2.011 -22.381 -16.738 1.00 36.34 177 VAL A CA 1
ATOM 1394 C C . VAL A 1 177 ? -2.983 -22.427 -17.930 1.00 36.34 177 VAL A C 1
ATOM 1396 O O . VAL A 1 177 ? -3.864 -23.284 -17.970 1.00 36.34 177 VAL A O 1
ATOM 1399 N N . THR A 1 178 ? -2.799 -21.559 -18.928 1.00 39.62 178 THR A N 1
ATOM 1400 C CA . THR A 1 178 ? -3.630 -21.484 -20.144 1.00 39.62 178 THR A CA 1
ATOM 1401 C C . THR A 1 178 ? -3.031 -22.280 -21.318 1.00 39.62 178 THR A C 1
ATOM 1403 O O . THR A 1 178 ? -3.760 -22.860 -22.118 1.00 39.62 178 THR A O 1
ATOM 1406 N N . TYR A 1 179 ? -1.705 -22.370 -21.409 1.00 38.12 179 TYR A N 1
ATOM 1407 C CA . TYR A 1 179 ? -0.943 -22.914 -22.531 1.00 38.12 179 TYR A CA 1
ATOM 1408 C C . TYR A 1 179 ? -0.336 -24.264 -22.160 1.00 38.12 179 TYR A C 1
ATOM 1410 O O . TYR A 1 179 ? 0.877 -24.465 -22.136 1.00 38.12 179 TYR A O 1
ATOM 1418 N N . LYS A 1 180 ? -1.201 -25.244 -21.905 1.00 34.28 180 LYS A N 1
ATOM 1419 C CA . LYS A 1 180 ? -0.797 -26.648 -21.882 1.00 34.28 180 LYS A CA 1
ATOM 1420 C C . LYS A 1 180 ? -0.513 -27.127 -23.319 1.00 34.28 180 LYS A C 1
ATOM 1422 O O . LYS A 1 180 ? -1.286 -27.907 -23.857 1.00 34.28 180 LYS A O 1
ATOM 1427 N N . THR A 1 181 ? 0.590 -26.676 -23.922 1.00 29.92 181 THR A N 1
ATOM 1428 C CA . THR A 1 181 ? 1.259 -27.322 -25.071 1.00 29.92 181 THR A CA 1
ATOM 1429 C C . THR A 1 181 ? 2.766 -27.018 -25.035 1.00 29.92 181 THR A C 1
ATOM 1431 O O . THR A 1 181 ? 3.140 -25.849 -25.132 1.00 29.92 181 THR A O 1
ATOM 1434 N N . PRO A 1 182 ? 3.621 -28.044 -24.870 1.00 41.69 182 PRO A N 1
ATOM 1435 C CA . PRO A 1 182 ? 5.073 -27.916 -24.767 1.00 41.69 182 PRO A CA 1
ATOM 1436 C C . PRO A 1 182 ? 5.712 -27.728 -26.159 1.00 41.69 182 PRO A C 1
ATOM 1438 O O . PRO A 1 182 ? 5.106 -28.087 -27.160 1.00 41.69 182 PRO A O 1
ATOM 1441 N N . ASP A 1 183 ? 6.933 -27.181 -26.205 1.00 34.97 183 ASP A N 1
ATOM 1442 C CA . ASP A 1 183 ? 7.941 -27.312 -27.288 1.00 34.97 183 ASP A CA 1
ATOM 1443 C C . ASP A 1 183 ? 8.317 -26.093 -28.165 1.00 34.97 183 ASP A C 1
ATOM 1445 O O . ASP A 1 183 ? 9.361 -26.146 -28.808 1.00 34.97 183 ASP A O 1
ATOM 1449 N N . LEU A 1 184 ? 7.616 -24.950 -28.153 1.00 37.50 184 LEU A N 1
ATOM 1450 C CA . LEU A 1 184 ? 7.903 -23.834 -29.098 1.00 37.50 184 LEU A CA 1
ATOM 1451 C C . LEU A 1 184 ? 8.351 -22.503 -28.465 1.00 37.50 184 LEU A C 1
ATOM 1453 O O . LEU A 1 184 ? 8.208 -21.434 -29.051 1.00 37.50 184 LEU A O 1
ATOM 1457 N N . MET A 1 185 ? 8.944 -22.566 -27.273 1.00 34.44 185 MET A N 1
ATOM 1458 C CA . MET A 1 185 ? 9.405 -21.389 -26.522 1.00 34.44 185 MET A CA 1
ATOM 1459 C C . MET A 1 185 ? 10.847 -20.946 -26.849 1.00 34.44 185 MET A C 1
ATOM 1461 O O . MET A 1 185 ? 11.327 -19.956 -26.306 1.00 34.44 185 MET A O 1
ATOM 1465 N N . SER A 1 186 ? 11.603 -21.672 -27.675 1.00 38.47 186 SER A N 1
ATOM 1466 C CA . SER A 1 186 ? 13.062 -21.705 -27.486 1.00 38.47 186 SER A CA 1
ATOM 1467 C C . SER A 1 186 ? 13.954 -20.945 -28.476 1.00 38.47 186 SER A C 1
ATOM 1469 O O . SER A 1 186 ? 15.167 -21.050 -28.297 1.00 38.47 186 SER A O 1
ATOM 1471 N N . HIS A 1 187 ? 13.474 -20.173 -29.474 1.00 35.78 187 HIS A N 1
ATOM 1472 C CA . HIS A 1 187 ? 14.456 -19.656 -30.456 1.00 35.78 187 HIS A CA 1
ATOM 1473 C C . HIS A 1 187 ? 14.295 -18.309 -31.186 1.00 35.78 187 HIS A C 1
ATOM 1475 O O . HIS A 1 187 ? 15.283 -17.912 -31.795 1.00 35.78 187 HIS A O 1
ATOM 1481 N N . PHE A 1 188 ? 13.168 -17.576 -31.179 1.00 37.22 188 PHE A N 1
ATOM 1482 C CA . PHE A 1 188 ? 12.944 -16.683 -32.340 1.00 37.22 188 PHE A CA 1
ATOM 1483 C C . PHE A 1 188 ? 12.403 -15.250 -32.204 1.00 37.22 188 PHE A C 1
ATOM 1485 O O . PHE A 1 188 ? 12.018 -14.745 -33.250 1.00 37.22 188 PHE A O 1
ATOM 1492 N N . LEU A 1 189 ? 12.413 -14.516 -31.072 1.00 33.31 189 LEU A N 1
ATOM 1493 C CA . LEU A 1 189 ? 12.093 -13.066 -31.170 1.00 33.31 189 LEU A CA 1
ATOM 1494 C C . LEU A 1 189 ? 12.904 -12.080 -30.297 1.00 33.31 189 LEU A C 1
ATOM 1496 O O . LEU A 1 189 ? 13.133 -12.339 -29.114 1.00 33.31 189 LEU A O 1
ATOM 1500 N N . PRO A 1 190 ? 13.306 -10.918 -30.870 1.00 39.53 190 PRO A N 1
ATOM 1501 C CA . PRO A 1 190 ? 14.057 -9.863 -30.194 1.00 39.53 190 PRO A CA 1
ATOM 1502 C C . PRO A 1 190 ? 13.177 -8.948 -29.305 1.00 39.53 190 PRO A C 1
ATOM 1504 O O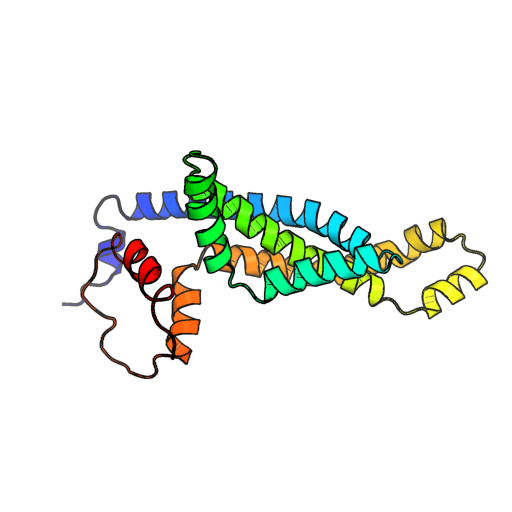 . PRO A 1 190 ? 11.969 -8.818 -29.508 1.00 39.53 190 PRO A O 1
ATOM 1507 N N . PRO A 1 191 ? 13.784 -8.256 -28.320 1.00 39.50 191 PRO A N 1
ATOM 1508 C CA . PRO A 1 191 ? 13.098 -7.759 -27.117 1.00 39.50 191 PRO A CA 1
ATOM 1509 C C . PRO A 1 191 ? 12.223 -6.498 -27.268 1.00 39.50 191 PRO A C 1
ATOM 1511 O O . PRO A 1 191 ? 11.615 -6.078 -26.289 1.00 39.50 191 PRO A O 1
ATOM 1514 N N . HIS A 1 192 ? 12.124 -5.881 -28.449 1.00 37.06 192 HIS A N 1
ATOM 1515 C CA . HIS A 1 192 ? 11.318 -4.665 -28.658 1.00 37.06 192 HIS A CA 1
ATOM 1516 C C . HIS A 1 192 ? 9.927 -4.929 -29.271 1.00 37.06 192 HIS A C 1
ATOM 1518 O O . HIS A 1 192 ? 9.039 -4.097 -29.103 1.00 37.06 192 HIS A O 1
ATOM 1524 N N . GLU A 1 193 ? 9.690 -6.092 -29.892 1.00 35.91 193 GLU A N 1
ATOM 1525 C CA . GLU A 1 193 ? 8.387 -6.443 -30.500 1.00 35.91 193 GLU A CA 1
ATOM 1526 C C . GLU A 1 193 ? 7.451 -7.232 -29.564 1.00 35.91 193 GLU A C 1
ATOM 1528 O O . GLU A 1 193 ? 6.227 -7.229 -29.737 1.00 35.91 193 GLU A O 1
ATOM 1533 N N . VAL A 1 194 ? 7.998 -7.825 -28.496 1.00 48.88 194 VAL A N 1
ATOM 1534 C CA . VAL A 1 194 ? 7.213 -8.481 -27.432 1.00 48.88 194 VAL A CA 1
ATOM 1535 C C . VAL A 1 194 ? 6.355 -7.458 -26.671 1.00 48.88 194 VAL A C 1
ATOM 1537 O O . VAL A 1 194 ? 5.218 -7.743 -26.296 1.00 48.88 194 VAL A O 1
ATOM 1540 N N . SER A 1 195 ? 6.858 -6.228 -26.532 1.00 37.88 195 SER A N 1
ATOM 1541 C CA . SER A 1 195 ? 6.170 -5.128 -25.844 1.00 37.88 195 SER A CA 1
ATOM 1542 C C . SER A 1 195 ? 5.030 -4.493 -26.660 1.00 37.88 195 SER A C 1
ATOM 1544 O O . SER A 1 195 ? 4.166 -3.848 -26.074 1.00 37.88 195 SER A O 1
ATOM 1546 N N . PHE A 1 196 ? 4.978 -4.695 -27.984 1.00 37.53 196 PHE A N 1
ATOM 1547 C CA . PHE A 1 196 ? 3.933 -4.139 -28.865 1.00 37.53 196 PHE A CA 1
ATOM 1548 C C . PHE A 1 196 ? 2.835 -5.169 -29.212 1.00 37.53 196 PHE A C 1
ATOM 1550 O O . PHE A 1 196 ? 1.673 -4.805 -29.387 1.00 37.53 196 PHE A O 1
ATOM 1557 N N . THR A 1 197 ? 3.166 -6.468 -29.229 1.00 40.53 197 THR A N 1
ATOM 1558 C CA . THR A 1 197 ? 2.258 -7.550 -29.668 1.00 40.53 197 THR A CA 1
ATOM 1559 C C . THR A 1 197 ? 1.253 -7.989 -28.591 1.00 40.53 197 THR A C 1
ATOM 1561 O O . THR A 1 197 ? 0.084 -8.225 -28.903 1.00 40.53 197 THR A O 1
ATOM 1564 N N . PHE A 1 198 ? 1.624 -7.987 -27.303 1.00 42.16 198 PHE A N 1
ATOM 1565 C CA . PHE A 1 198 ? 0.640 -8.194 -26.222 1.00 42.16 198 PHE A CA 1
ATOM 1566 C C . PHE A 1 198 ? -0.364 -7.033 -26.111 1.00 42.16 198 PHE A C 1
ATOM 1568 O O . PHE A 1 198 ? -1.502 -7.232 -25.691 1.00 42.16 198 PHE A O 1
ATOM 1575 N N . CYS A 1 199 ? 0.032 -5.832 -26.549 1.00 30.59 199 CYS A N 1
ATOM 1576 C CA . CYS A 1 199 ? -0.795 -4.627 -26.521 1.00 30.59 199 CYS A CA 1
ATOM 1577 C C . CYS A 1 199 ? -1.941 -4.637 -27.561 1.00 30.59 199 CYS A C 1
ATOM 1579 O O . CYS A 1 199 ? -2.869 -3.844 -27.429 1.00 30.59 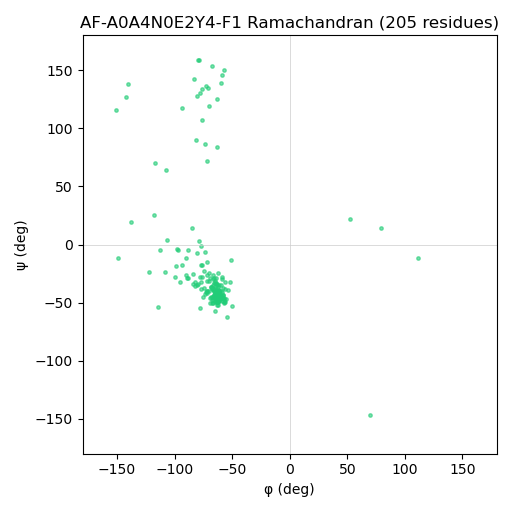199 CYS A O 1
ATOM 1581 N N . CYS A 1 200 ? -1.930 -5.530 -28.564 1.00 31.28 200 CYS A N 1
ATOM 1582 C CA . CYS A 1 200 ? -2.984 -5.601 -29.592 1.00 31.28 200 CYS A CA 1
ATOM 1583 C C . CYS A 1 200 ? -3.919 -6.824 -29.488 1.00 31.28 200 CYS A C 1
ATOM 1585 O O . CYS A 1 200 ? -5.055 -6.741 -29.949 1.00 31.28 200 CYS A O 1
ATOM 1587 N N . SER A 1 201 ? -3.513 -7.944 -28.872 1.00 34.41 201 SER A N 1
ATOM 1588 C CA . SER A 1 201 ? -4.312 -9.187 -28.934 1.00 34.41 201 SER A CA 1
ATOM 1589 C C . SER A 1 201 ? -5.529 -9.229 -27.998 1.00 34.41 201 SER A C 1
ATOM 1591 O O . SER A 1 201 ? -6.502 -9.902 -28.323 1.00 34.41 201 SER A O 1
ATOM 1593 N N . SER A 1 202 ? -5.519 -8.530 -26.860 1.00 33.53 202 SER A N 1
ATOM 1594 C CA . SER A 1 202 ? -6.627 -8.618 -25.884 1.00 33.53 202 SER A CA 1
ATOM 1595 C C . SER A 1 202 ? -7.651 -7.483 -25.995 1.00 33.53 202 SER A C 1
ATOM 1597 O O . SER A 1 202 ? -8.651 -7.493 -25.284 1.00 33.53 202 SER A O 1
ATOM 1599 N N . ILE A 1 203 ? -7.418 -6.502 -26.877 1.00 38.00 203 ILE A N 1
ATOM 1600 C CA . ILE A 1 203 ? -8.318 -5.355 -27.100 1.00 38.00 203 ILE A CA 1
ATOM 1601 C C . ILE A 1 203 ? -9.361 -5.635 -28.199 1.00 38.00 203 ILE A C 1
ATOM 1603 O O . ILE A 1 203 ? -10.320 -4.877 -28.314 1.00 38.00 203 ILE A O 1
ATOM 1607 N N . VAL A 1 204 ? -9.235 -6.716 -28.988 1.00 37.16 204 VAL A N 1
ATOM 1608 C CA . VAL A 1 204 ? -9.997 -6.817 -30.250 1.00 37.16 204 VAL A CA 1
ATOM 1609 C C . VAL A 1 204 ? -10.925 -8.032 -30.398 1.00 37.16 204 VAL A C 1
ATOM 1611 O O . VAL A 1 204 ? -11.898 -7.880 -31.128 1.00 37.16 204 VAL A O 1
ATOM 1614 N N . PHE A 1 205 ? -10.768 -9.185 -29.721 1.00 31.50 205 PHE A N 1
ATOM 1615 C CA . PHE A 1 205 ? -11.704 -10.306 -29.965 1.00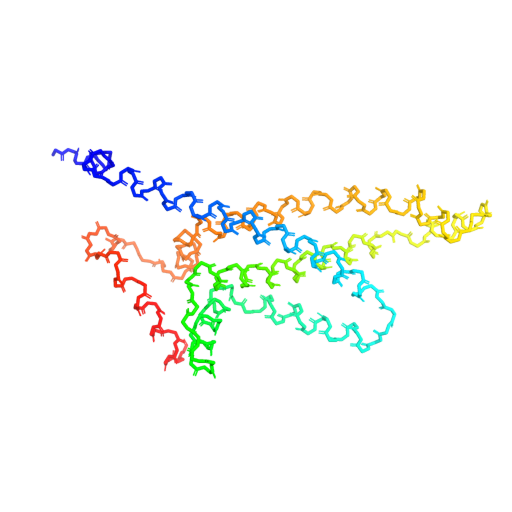 31.50 205 PHE A CA 1
ATOM 1616 C C . PHE A 1 205 ? -12.118 -11.153 -28.744 1.00 31.50 205 PHE A C 1
ATOM 1618 O O . PHE A 1 205 ? -11.256 -11.679 -28.044 1.00 31.50 205 PHE A O 1
ATOM 1625 N N . PRO A 1 206 ? -13.442 -11.323 -28.519 1.00 34.25 206 PRO A N 1
ATOM 1626 C CA . PRO A 1 206 ? -14.008 -12.206 -27.510 1.00 34.25 206 PRO A CA 1
ATOM 1627 C C . PRO A 1 206 ? -14.091 -13.643 -28.036 1.00 34.25 206 PRO A C 1
ATOM 1629 O O . PRO A 1 206 ? -14.459 -13.856 -29.194 1.00 34.25 206 PRO A O 1
ATOM 1632 N N . ARG A 1 207 ? -13.829 -14.613 -27.160 1.00 31.30 207 ARG A N 1
ATOM 1633 C CA . ARG A 1 207 ? -14.595 -15.856 -26.976 1.00 31.30 207 ARG A CA 1
ATOM 1634 C C . ARG A 1 207 ? -14.029 -16.632 -25.798 1.00 31.30 207 ARG A C 1
ATOM 1636 O O . ARG A 1 207 ? -12.796 -16.816 -25.768 1.00 31.30 207 ARG A O 1
#

Organism: Streptococcus pneumoniae (NCBI:txid1313)

Foldseek 3Di:
DDPDCVVVCVPPCNVVVVVVVVVLLVVLLVLLLVLLLVLLLVLLVQCLDPDPVSVVVLVVLLVVLVVDDLVVQLVCQQVVCCVPVVDNDDSSVSSSVSSNSSSSSQSSVLLNCLQVVDDCVLVVVCVVVVDDPVRSCPPPRVVSSVVSSVVVSVVSSVVSSCVSVDPPVVVVVVVVVVDPDDDDPPDDDDDPVVVVVVVPPPPDDDD

InterPro domains:
  IPR000515 ABC transporter type 1, transmembrane domain MetI-like [PF00528] (40-166)
  IPR000515 ABC transporter type 1, transmembrane domain MetI-like [PS50928] (22-207)
  IPR000515 ABC transporter type 1, transmembrane domain MetI-like [cd06261] (22-167)
  IPR010065 Amino acid ABC transporter, permease protein, 3-TM domain [TIGR01726] (17-113)
  IPR035906 MetI-like superfamily [G3DSA:1.10.3720.10] (10-205)
  IPR035906 MetI-like superfamily [SSF161098] (18-167)
  IPR043429 ABC transporter membrane protein permease protein ArtM/GltK/GlnP/TcyL/YhdX-like [PTHR30614] (16-166)